Protein AF-0000000077157558 (afdb_homodimer)

Solvent-accessible surface area (backbone atoms only — not comparable to full-atom values): 18466 Å² total; per-residue (Å²): 107,69,64,56,50,45,63,63,44,42,62,59,47,48,52,51,9,48,57,53,37,70,74,69,56,53,34,66,54,34,42,49,50,16,43,53,34,21,47,50,15,10,50,37,26,30,65,52,46,90,63,16,46,40,55,17,17,50,32,39,50,50,17,53,49,25,53,52,39,19,54,30,23,18,61,73,70,64,64,68,46,67,53,56,53,50,51,51,55,52,47,50,53,52,31,52,51,41,34,51,49,8,35,42,65,31,60,52,37,60,62,71,52,47,45,46,23,55,51,35,44,50,45,36,54,34,53,47,29,47,28,43,46,73,73,37,84,52,85,87,60,54,88,43,53,70,68,54,42,52,47,40,41,24,55,38,18,41,74,67,40,36,42,61,22,40,52,50,32,33,53,40,20,48,52,20,34,52,47,46,52,51,54,44,56,70,61,53,82,123,110,71,64,56,49,45,62,64,44,42,61,58,47,48,52,52,9,48,57,54,38,70,72,68,57,51,35,66,52,34,42,50,52,18,43,52,35,20,46,50,15,10,50,36,27,30,65,53,46,90,63,16,46,40,53,18,18,51,31,40,52,51,16,53,50,25,52,52,39,19,55,30,22,16,60,73,70,64,64,71,44,67,54,56,52,51,51,50,56,52,47,52,53,52,31,51,51,40,34,50,50,9,35,45,65,32,60,54,38,59,59,69,52,48,45,46,23,54,50,35,43,49,45,36,53,35,53,45,28,48,28,44,45,72,74,37,84,52,83,87,62,54,88,43,53,71,68,55,44,51,46,39,42,23,54,38,18,41,76,67,40,37,42,59,21,40,51,50,34,31,52,41,21,48,54,19,32,53,47,46,52,51,54,44,56,70,61,53,82,122

Sequence (380 aa):
MLNNLRDSLKPTLEKIGKGFASTGLSPNFWTAVGLGVAFLSAIVYGLGIEFGLIIGGILLLVSGFFDMVDGQVARVTGKTSQKGSYLDSMFDKIAETAIFLGILVGGYAEPYLVLLAITLSLLVSYARAKSDAINVKLQGVGIGERAERLLVIAIIGIIGFMEIAVIIVVIIAAITLIQRMIVTAKNIKEMLNNLRDSLKPTLEKIGKGFASTGLSPNFWTAVGLGVAFLSAIVYGLGIEFGLIIGGILLLVSGFFDMVDGQVARVTGKTSQKGSYLDSMFDKIAETAIFLGILVGGYAEPYLVLLAITLSLLVSYARAKSDAINVKLQGVGIGERAERLLVIAIIGIIGFMEIAVIIVVIIAAITLIQRMIVTAKNIKE

pLDDT: mean 93.93, std 10.0, range [34.59, 98.94]

Nearest PDB structures (foldseek):
  4q7c-assembly1_B  TM=8.818E-01  e=3.367E-06  Archaeoglobus fulgidus DSM 4304
  4q7c-assembly1_A  TM=8.710E-01  e=4.456E-06  Archaeoglobus fulgidus DSM 4304
  4o6m-assembly1_A  TM=8.944E-01  e=1.726E-05  Archaeoglobus fulgidus DSM 4304
  4mnd-assembly1_A-2  TM=7.470E-01  e=2.081E-05  Archaeoglobus fulgidus
  7drk-assembly1_B  TM=6.515E-01  e=2.937E-03  Staphylococcus aureus subsp. aureus N315

Radius of gyration: 21.46 Å; Cα contacts (8 Å, |Δi|>4): 547; chains: 2; bounding box: 66×48×43 Å

InterPro domains:
  IPR000462 CDP-alcohol phosphatidyltransferase [PF01066] (27-176)
  IPR043130 CDP-alcohol phosphatidyltransferase, transmembrane domain [G3DSA:1.20.120.1760] (6-188)
  IPR044270 Archaetidylinositol phosphate synthase [MF_02242] (16-189)
  IPR048254 CDP-alcohol phosphatidyltransferase, conserved site [PS00379] (70-92)

Structure (mmCIF, N/CA/C/O backbone):
data_AF-0000000077157558-model_v1
#
loop_
_entity.id
_entity.type
_entity.pdbx_description
1 polymer 'Archaetidylinositol phosphate synthase'
#
loop_
_atom_site.group_PDB
_atom_site.id
_atom_site.type_symbol
_atom_site.label_atom_id
_atom_site.label_alt_id
_atom_site.label_comp_id
_atom_site.label_asym_id
_atom_site.label_entity_id
_atom_site.label_seq_id
_atom_site.pdbx_PDB_ins_code
_atom_site.Cartn_x
_atom_site.Cartn_y
_atom_site.Cartn_z
_atom_site.occupancy
_atom_site.B_iso_or_equiv
_atom_site.auth_seq_id
_atom_site.auth_comp_id
_atom_site.auth_asym_id
_atom_site.auth_atom_id
_atom_site.pdbx_PDB_model_num
ATOM 1 N N . MET A 1 1 ? 15.844 1.396 24.812 1 35.06 1 MET A N 1
ATOM 2 C CA . MET A 1 1 ? 17.016 0.651 24.359 1 35.06 1 MET A CA 1
ATOM 3 C C . MET A 1 1 ? 17.375 1.04 22.922 1 35.06 1 MET A C 1
ATOM 5 O O . MET A 1 1 ? 18.547 1.219 22.609 1 35.06 1 MET A O 1
ATOM 9 N N . LEU A 1 2 ? 16.219 1.211 22.078 1 43.56 2 LEU A N 1
ATOM 10 C CA . LEU A 1 2 ? 16.5 1.616 20.703 1 43.56 2 LEU A CA 1
ATOM 11 C C . LEU A 1 2 ? 16.984 3.061 20.656 1 43.56 2 LEU A C 1
ATOM 13 O O . LEU A 1 2 ? 17.703 3.445 19.734 1 43.56 2 LEU A O 1
ATOM 17 N N . ASN A 1 3 ? 16.562 3.768 21.625 1 47.09 3 ASN A N 1
ATOM 18 C CA . ASN A 1 3 ? 17 5.156 21.719 1 47.09 3 ASN A CA 1
ATOM 19 C C . ASN A 1 3 ? 18.5 5.254 22 1 47.09 3 ASN A C 1
ATOM 21 O O . ASN A 1 3 ? 19.188 6.117 21.453 1 47.09 3 ASN A O 1
ATOM 25 N N . ASN A 1 4 ? 18.922 4.375 22.906 1 48.91 4 ASN A N 1
ATOM 26 C CA . ASN A 1 4 ? 20.359 4.348 23.234 1 48.91 4 ASN A CA 1
ATOM 27 C C . ASN A 1 4 ? 21.188 3.896 22.031 1 48.91 4 ASN A C 1
ATOM 29 O O . ASN A 1 4 ? 22.266 4.434 21.781 1 48.91 4 ASN A O 1
ATOM 33 N N . LEU A 1 5 ? 20.703 2.934 21.344 1 53.81 5 LEU A N 1
ATOM 34 C CA . LEU A 1 5 ? 21.422 2.469 20.156 1 53.81 5 LEU A CA 1
ATOM 35 C C . LEU A 1 5 ? 21.453 3.553 19.094 1 53.81 5 LEU A C 1
ATOM 37 O O . LEU A 1 5 ? 22.469 3.729 18.406 1 53.81 5 LEU A O 1
ATOM 41 N N . ARG A 1 6 ? 20.438 4.246 19.203 1 56.97 6 ARG A N 1
ATOM 42 C CA . ARG A 1 6 ? 20.375 5.359 18.25 1 56.97 6 ARG A CA 1
ATOM 43 C C . ARG A 1 6 ? 21.438 6.41 18.594 1 56.97 6 ARG A C 1
ATOM 45 O O . ARG A 1 6 ? 22.109 6.926 17.688 1 56.97 6 ARG A O 1
ATOM 52 N N . ASP A 1 7 ? 21.531 6.656 19.812 1 64 7 ASP A N 1
ATOM 53 C CA . ASP A 1 7 ? 22.547 7.629 20.234 1 64 7 ASP A CA 1
ATOM 54 C C . ASP A 1 7 ? 23.953 7.117 19.953 1 64 7 ASP A C 1
ATOM 56 O O . ASP A 1 7 ? 24.844 7.895 19.594 1 64 7 ASP A O 1
ATOM 60 N N . SER A 1 8 ? 24.031 5.77 20.031 1 68.81 8 SER A N 1
ATOM 61 C CA . SER A 1 8 ? 25.344 5.188 19.797 1 68.81 8 SER A CA 1
ATOM 62 C C . SER A 1 8 ? 25.656 5.109 18.297 1 68.81 8 SER A C 1
ATOM 64 O O . SER A 1 8 ? 26.828 5.191 17.906 1 68.81 8 SER A O 1
ATOM 66 N N . LEU A 1 9 ? 24.719 4.969 17.516 1 77 9 LEU A N 1
ATOM 67 C CA . LEU A 1 9 ? 24.938 4.82 16.078 1 77 9 LEU A CA 1
ATOM 68 C C . LEU A 1 9 ? 25 6.184 15.391 1 77 9 LEU A C 1
ATOM 70 O O . LEU A 1 9 ? 25.5 6.293 14.266 1 77 9 LEU A O 1
ATOM 74 N N . LYS A 1 10 ? 24.719 7.195 16.172 1 80.81 10 LYS A N 1
ATOM 75 C CA . LYS A 1 10 ? 24.594 8.531 15.594 1 80.81 10 LYS A CA 1
ATOM 76 C C . LYS A 1 10 ? 25.938 9.031 15.062 1 80.81 10 LYS A C 1
ATOM 78 O O . LYS A 1 10 ? 26.031 9.492 13.93 1 80.81 10 LYS A O 1
ATOM 83 N N . PRO A 1 11 ? 26.953 8.828 15.891 1 83.75 11 PRO A N 1
ATOM 84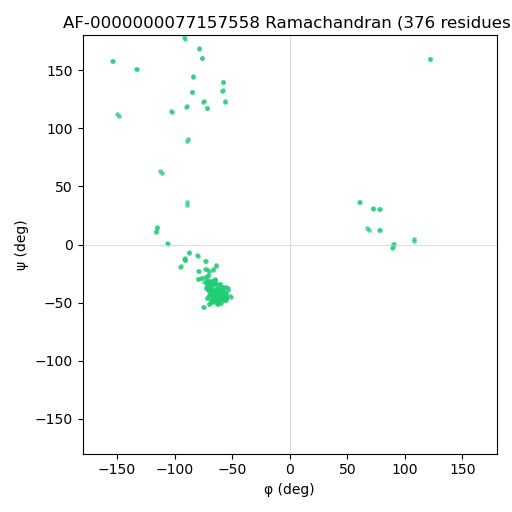 C CA . PRO A 1 11 ? 28.234 9.32 15.375 1 83.75 11 PRO A CA 1
ATOM 85 C C . PRO A 1 11 ? 28.703 8.578 14.125 1 83.75 11 PRO A C 1
ATOM 87 O O . PRO A 1 11 ? 29.25 9.18 13.211 1 83.75 11 PRO A O 1
ATOM 90 N N . THR A 1 12 ? 28.516 7.312 14.094 1 8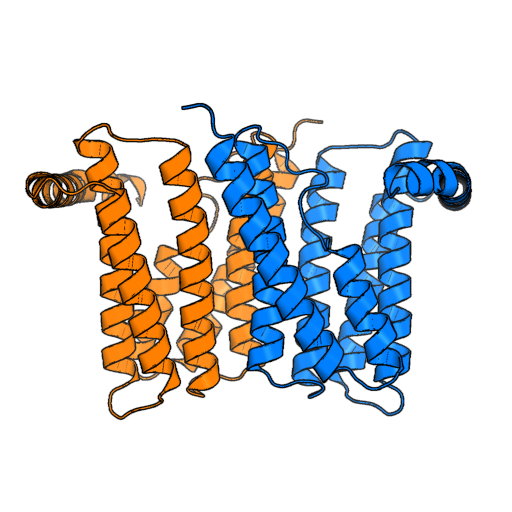7.81 12 THR A N 1
ATOM 91 C CA . THR A 1 12 ? 28.891 6.512 12.93 1 87.81 12 THR A CA 1
ATOM 92 C C . THR A 1 12 ? 28.078 6.91 11.711 1 87.81 12 THR A C 1
ATOM 94 O O . THR A 1 12 ? 28.609 7.031 10.609 1 87.81 12 THR A O 1
ATOM 97 N N . LEU A 1 13 ? 26.844 7.078 11.906 1 88.62 13 LEU A N 1
ATOM 98 C CA . LEU A 1 13 ? 25.953 7.477 10.812 1 88.62 13 LEU A CA 1
ATOM 99 C C . LEU A 1 13 ? 26.344 8.844 10.273 1 88.62 13 LEU A C 1
ATOM 101 O O . LEU A 1 13 ? 26.312 9.07 9.055 1 88.62 13 LEU A O 1
ATOM 105 N N . GLU A 1 14 ? 26.703 9.695 11.18 1 89.44 14 GLU A N 1
ATOM 106 C CA . GLU A 1 14 ? 27.125 11.023 10.773 1 89.44 14 GLU A CA 1
ATOM 107 C C . GLU A 1 14 ? 28.422 10.969 9.961 1 89.44 14 GLU A C 1
ATOM 109 O O . GLU A 1 14 ? 28.594 11.719 9 1 89.44 14 GLU A O 1
ATOM 114 N N . LYS A 1 15 ? 29.328 10.133 10.406 1 93.62 15 LYS A N 1
ATOM 115 C CA . LYS A 1 15 ? 30.578 9.969 9.672 1 93.62 15 LYS A CA 1
ATOM 116 C C . LYS A 1 15 ? 30.312 9.445 8.258 1 93.62 15 LYS A C 1
ATOM 118 O O . LYS A 1 15 ? 30.953 9.898 7.301 1 93.62 15 LYS A O 1
ATOM 123 N N . ILE A 1 16 ? 29.422 8.539 8.133 1 93.38 16 ILE A N 1
ATOM 124 C CA . ILE A 1 16 ? 29.047 8.008 6.828 1 93.38 16 ILE A CA 1
ATOM 125 C C . ILE A 1 16 ? 28.438 9.117 5.977 1 93.38 16 ILE A C 1
ATOM 127 O O . ILE A 1 16 ? 28.797 9.289 4.809 1 93.38 16 ILE A O 1
ATOM 131 N N . GLY A 1 17 ? 27.547 9.844 6.543 1 94.25 17 GLY A N 1
ATOM 132 C CA . GLY A 1 17 ? 26.922 10.961 5.852 1 94.25 17 GLY A CA 1
ATOM 133 C C . GLY A 1 17 ? 27.938 11.977 5.34 1 94.25 17 GLY A C 1
ATOM 134 O O . GLY A 1 17 ? 27.844 12.414 4.191 1 94.25 17 GLY A O 1
ATOM 135 N N . LYS A 1 18 ? 28.875 12.289 6.188 1 94.75 18 LYS A N 1
ATOM 136 C CA . LYS A 1 18 ? 29.906 13.25 5.812 1 94.75 18 LYS A CA 1
ATOM 137 C C . LYS A 1 18 ? 30.781 12.711 4.688 1 94.75 18 LYS A C 1
ATOM 139 O O . LYS A 1 18 ? 31.172 13.453 3.785 1 94.75 18 LYS A O 1
ATOM 144 N N . GLY A 1 19 ? 31.094 11.539 4.852 1 96.19 19 GLY A N 1
ATOM 145 C CA . GLY A 1 19 ? 31.891 10.914 3.812 1 96.19 19 GLY A CA 1
ATOM 146 C C . GLY A 1 19 ? 31.25 10.969 2.445 1 96.19 19 GLY A C 1
ATOM 147 O O . GLY A 1 19 ? 31.875 11.359 1.463 1 96.19 19 GLY A O 1
ATOM 148 N N . PHE A 1 20 ? 30.031 10.664 2.359 1 96.81 20 PHE A N 1
ATOM 149 C CA . PHE A 1 20 ? 29.312 10.656 1.083 1 96.81 20 PHE A CA 1
ATOM 150 C C . PHE A 1 20 ? 28.984 12.07 0.64 1 96.81 20 PHE A C 1
ATOM 152 O O . PHE A 1 20 ? 28.906 12.359 -0.558 1 96.81 20 PHE A O 1
ATOM 159 N N . ALA A 1 21 ? 28.828 12.906 1.559 1 95.88 21 ALA A N 1
ATOM 160 C CA . ALA A 1 21 ? 28.578 14.305 1.235 1 95.88 21 ALA A CA 1
ATOM 161 C C . ALA A 1 21 ? 29.812 14.945 0.588 1 95.88 21 ALA A C 1
ATOM 163 O O . ALA A 1 21 ? 29.688 15.852 -0.236 1 95.88 21 ALA A O 1
ATOM 164 N N . SER A 1 22 ? 30.922 14.469 1.029 1 96.44 22 SER A N 1
ATOM 165 C CA . SER A 1 22 ? 32.156 15.031 0.534 1 96.44 22 SER A CA 1
ATOM 166 C C . SER A 1 22 ? 32.344 14.789 -0.962 1 96.44 22 SER A C 1
ATOM 168 O O . SER A 1 22 ? 33.125 15.461 -1.623 1 96.44 22 SER A O 1
ATOM 170 N N . THR A 1 23 ? 31.609 13.844 -1.53 1 96.69 23 THR A N 1
ATOM 171 C CA . THR A 1 23 ? 31.656 13.57 -2.963 1 96.69 23 THR A CA 1
ATOM 172 C C . THR A 1 23 ? 31 14.703 -3.75 1 96.69 23 THR A C 1
ATOM 174 O O . THR A 1 23 ? 31.188 14.805 -4.965 1 96.69 23 THR A O 1
ATOM 177 N N . GLY A 1 24 ? 30.141 15.484 -3.129 1 95.94 24 GLY A N 1
ATOM 178 C CA . GLY A 1 24 ? 29.438 16.594 -3.768 1 95.94 24 GLY A CA 1
ATOM 179 C C . GLY A 1 24 ? 28.125 16.188 -4.395 1 95.94 24 GLY A C 1
ATOM 180 O O . GLY A 1 24 ? 27.406 17.031 -4.934 1 95.94 24 GLY A O 1
ATOM 181 N N . LEU A 1 25 ? 27.828 14.984 -4.266 1 96.38 25 LEU A N 1
ATOM 182 C CA . LEU A 1 25 ? 26.578 14.492 -4.852 1 96.38 25 LEU A CA 1
ATOM 183 C C . LEU A 1 25 ? 25.406 14.734 -3.918 1 96.38 25 LEU A C 1
ATOM 185 O O . LEU A 1 25 ? 25.547 14.68 -2.695 1 96.38 25 LEU A O 1
ATOM 189 N N . SER A 1 26 ? 24.297 15.023 -4.5 1 95.69 26 SER A N 1
ATOM 190 C CA . SER A 1 26 ? 23.109 15.406 -3.736 1 95.69 26 SER A CA 1
ATOM 191 C C . SER A 1 26 ? 22.453 14.188 -3.088 1 95.69 26 SER A C 1
ATOM 193 O O . SER A 1 26 ? 22.703 13.055 -3.506 1 95.69 26 SER A O 1
ATOM 195 N N . PRO A 1 27 ? 21.641 14.43 -2.082 1 96.38 27 PRO A N 1
ATOM 196 C CA . PRO A 1 27 ? 20.859 13.336 -1.492 1 96.38 27 PRO A CA 1
ATOM 197 C C . PRO A 1 27 ? 20 12.602 -2.521 1 96.38 27 PRO A C 1
ATOM 199 O O . PRO A 1 27 ? 19.922 11.367 -2.492 1 96.38 27 PRO A O 1
ATOM 202 N N . ASN A 1 28 ? 19.453 13.312 -3.471 1 96.06 28 ASN A N 1
ATOM 203 C CA . ASN A 1 28 ? 18.625 12.703 -4.504 1 96.06 28 ASN A CA 1
ATOM 204 C C . ASN A 1 28 ? 19.422 11.75 -5.383 1 96.06 28 ASN A C 1
ATOM 206 O O . ASN A 1 28 ? 18.891 10.75 -5.863 1 96.06 28 ASN A O 1
ATOM 210 N N . PHE A 1 29 ? 20.609 12.102 -5.559 1 96.62 29 PHE A N 1
ATOM 211 C CA . PHE A 1 29 ? 21.484 11.211 -6.309 1 96.62 29 PHE A CA 1
ATOM 212 C C . PHE A 1 29 ? 21.609 9.859 -5.609 1 96.62 29 PHE A C 1
ATOM 214 O O . PHE A 1 29 ? 21.469 8.812 -6.238 1 96.62 29 PHE A O 1
ATOM 221 N N . TRP A 1 30 ? 21.812 9.867 -4.375 1 97.12 30 TRP A N 1
ATOM 222 C CA . TRP A 1 30 ? 22.016 8.641 -3.611 1 97.12 30 TRP A CA 1
ATOM 223 C C . TRP A 1 30 ? 20.703 7.863 -3.484 1 97.12 30 TRP A C 1
ATOM 225 O O . TRP A 1 30 ? 20.719 6.633 -3.455 1 97.12 30 TRP A O 1
ATOM 235 N N . THR A 1 31 ? 19.594 8.562 -3.402 1 97.44 31 THR A N 1
ATOM 236 C CA . THR A 1 31 ? 18.281 7.918 -3.463 1 97.44 31 THR A CA 1
ATOM 237 C C . THR A 1 31 ? 18.125 7.148 -4.77 1 97.44 31 THR A C 1
ATOM 239 O O . THR A 1 31 ? 17.688 5.996 -4.77 1 97.44 31 THR A O 1
ATOM 242 N N . ALA A 1 32 ? 18.516 7.793 -5.859 1 97.75 32 ALA A N 1
ATOM 243 C CA . ALA A 1 32 ? 18.422 7.172 -7.176 1 97.75 32 ALA A CA 1
ATOM 244 C C . ALA A 1 32 ? 19.312 5.941 -7.273 1 97.75 32 ALA A C 1
ATOM 246 O O . ALA A 1 32 ? 18.938 4.93 -7.867 1 97.75 32 ALA A O 1
ATOM 247 N N . VAL A 1 33 ? 20.469 6.082 -6.758 1 98.06 33 VAL A N 1
ATOM 248 C CA . VAL A 1 33 ? 21.391 4.957 -6.746 1 98.06 33 VAL A CA 1
ATOM 249 C C . VAL A 1 33 ? 20.781 3.795 -5.961 1 98.06 33 VAL A C 1
ATOM 251 O O . VAL A 1 33 ? 20.797 2.652 -6.422 1 98.06 33 VAL A O 1
ATOM 254 N N . GLY A 1 34 ? 20.266 4.074 -4.781 1 98.12 34 GLY A N 1
ATOM 255 C CA . GLY A 1 34 ? 19.609 3.047 -3.979 1 98.12 34 GLY A CA 1
ATOM 256 C C . GLY A 1 34 ? 18.469 2.369 -4.695 1 98.12 34 GLY A C 1
ATOM 257 O O . GLY A 1 34 ? 18.328 1.145 -4.641 1 98.12 34 GLY A O 1
ATOM 258 N N . LEU A 1 35 ? 17.672 3.16 -5.359 1 98.38 35 LEU A N 1
ATOM 259 C CA . LEU A 1 35 ? 16.562 2.635 -6.129 1 98.38 35 LEU A CA 1
ATOM 260 C C . LEU A 1 35 ? 17.047 1.722 -7.25 1 98.38 35 LEU A C 1
ATOM 262 O O . LEU A 1 35 ? 16.484 0.648 -7.473 1 98.38 35 LEU A O 1
ATOM 266 N N . GLY A 1 36 ? 18.047 2.197 -7.965 1 98.75 36 GLY A N 1
ATOM 267 C CA . GLY A 1 36 ? 18.625 1.377 -9.016 1 98.75 36 GLY A CA 1
ATOM 268 C C . GLY A 1 36 ? 19.125 0.037 -8.508 1 98.75 36 GLY A C 1
ATOM 269 O O . GLY A 1 36 ? 18.891 -0.998 -9.133 1 98.75 36 GLY A O 1
ATOM 270 N N . VAL A 1 37 ? 19.812 0.061 -7.418 1 98.75 37 VAL A N 1
ATOM 271 C CA . VAL A 1 37 ? 20.344 -1.162 -6.828 1 98.75 37 VAL A CA 1
ATOM 272 C C . VAL A 1 37 ? 19.203 -2.072 -6.395 1 98.75 37 VAL A C 1
ATOM 274 O O . VAL A 1 37 ? 19.297 -3.295 -6.516 1 98.75 37 VAL A O 1
ATOM 277 N N . ALA A 1 38 ? 18.156 -1.538 -5.875 1 98.62 38 ALA A N 1
ATOM 278 C CA . ALA A 1 38 ? 16.984 -2.32 -5.496 1 98.62 38 ALA A CA 1
ATOM 279 C C . ALA A 1 38 ? 16.391 -3.033 -6.707 1 98.62 38 ALA A C 1
ATOM 281 O O . ALA A 1 38 ? 16.016 -4.203 -6.625 1 98.62 38 ALA A O 1
ATOM 282 N N . PHE A 1 39 ? 16.297 -2.314 -7.828 1 98.81 39 PHE A N 1
ATOM 283 C CA . PHE A 1 39 ? 15.781 -2.924 -9.047 1 98.81 39 PHE A CA 1
ATOM 284 C C . PHE A 1 39 ? 16.688 -4.055 -9.516 1 98.81 39 PHE A C 1
ATOM 286 O O . PHE A 1 39 ? 16.203 -5.09 -9.977 1 98.81 39 PHE A O 1
ATOM 293 N N . LEU A 1 40 ? 17.938 -3.809 -9.398 1 98.75 40 LEU A N 1
ATOM 294 C CA . LEU A 1 40 ? 18.891 -4.867 -9.742 1 98.75 40 LEU A CA 1
ATOM 295 C C . LEU A 1 40 ? 18.688 -6.086 -8.852 1 98.75 40 LEU A C 1
ATOM 297 O O . LEU A 1 40 ? 18.734 -7.223 -9.32 1 98.75 40 LEU A O 1
ATOM 301 N N . SER A 1 41 ? 18.531 -5.828 -7.594 1 98.75 41 SER A N 1
ATOM 302 C CA . SER A 1 41 ? 18.234 -6.906 -6.66 1 98.75 41 SER A CA 1
ATOM 303 C C . SER A 1 41 ? 16.984 -7.676 -7.086 1 98.75 41 SER A C 1
ATOM 305 O O . SER A 1 41 ? 17 -8.906 -7.121 1 98.75 41 SER A O 1
ATOM 307 N N . ALA A 1 42 ? 15.984 -6.988 -7.438 1 98.81 42 ALA A N 1
ATOM 308 C CA . ALA A 1 42 ? 14.727 -7.59 -7.871 1 98.81 42 ALA A CA 1
ATOM 309 C C . ALA A 1 42 ? 14.93 -8.453 -9.109 1 98.81 42 ALA A C 1
ATOM 311 O O . ALA A 1 42 ? 14.391 -9.562 -9.203 1 98.81 42 ALA A O 1
ATOM 312 N N . ILE A 1 43 ? 15.688 -7.977 -10.039 1 98.62 43 ILE A N 1
ATOM 313 C CA . ILE A 1 43 ? 15.953 -8.695 -11.281 1 98.62 43 ILE A CA 1
ATOM 314 C C . ILE A 1 43 ? 16.719 -9.984 -10.969 1 98.62 43 ILE A C 1
ATOM 316 O O . ILE A 1 43 ? 16.391 -11.047 -11.5 1 98.62 43 ILE A O 1
ATOM 320 N N . VAL A 1 44 ? 17.656 -9.898 -10.133 1 98.5 44 VAL A N 1
ATOM 321 C CA . VAL A 1 44 ? 18.438 -11.07 -9.758 1 98.5 44 VAL A CA 1
ATOM 322 C C . VAL A 1 44 ? 17.547 -12.102 -9.086 1 98.5 44 VAL A C 1
ATOM 324 O O . VAL A 1 44 ? 17.594 -13.289 -9.422 1 98.5 44 VAL A O 1
ATOM 327 N N . TYR A 1 45 ? 16.734 -11.711 -8.148 1 98.31 45 TYR A N 1
ATOM 328 C CA . TYR A 1 45 ? 15.781 -12.625 -7.531 1 98.31 45 TYR A CA 1
ATOM 329 C C . TYR A 1 45 ? 14.891 -13.273 -8.586 1 98.31 45 TYR A C 1
ATOM 331 O O . TYR A 1 45 ? 14.648 -14.484 -8.547 1 98.31 45 TYR A O 1
ATOM 339 N N . GLY A 1 46 ? 14.461 -12.508 -9.523 1 98.31 46 GLY A N 1
ATOM 340 C CA . GLY A 1 46 ? 13.508 -12.969 -10.516 1 98.31 46 GLY A CA 1
ATOM 341 C C . GLY A 1 46 ? 14.109 -13.945 -11.516 1 98.31 46 GLY A C 1
ATOM 342 O O . GLY A 1 46 ? 13.414 -14.828 -12.016 1 98.31 46 GLY A O 1
ATOM 343 N N . LEU A 1 47 ? 15.328 -13.805 -11.797 1 96.56 47 LEU A N 1
ATOM 344 C CA . LEU A 1 47 ? 15.984 -14.648 -12.789 1 96.56 47 LEU A CA 1
ATOM 345 C C . LEU A 1 47 ? 16.203 -16.047 -12.234 1 96.56 47 LEU A C 1
ATOM 347 O O . LEU A 1 47 ? 16.328 -17.016 -13 1 96.56 47 LEU A O 1
ATOM 351 N N . GLY A 1 48 ? 16.203 -16.172 -11 1 89.88 48 GLY A N 1
ATOM 352 C CA . GLY A 1 48 ? 16.359 -17.484 -10.391 1 89.88 48 GLY A CA 1
ATOM 353 C C . GLY A 1 48 ? 17.688 -18.141 -10.75 1 89.88 48 GLY A C 1
ATOM 354 O O . GLY A 1 48 ? 17.734 -19.344 -11 1 89.88 48 GLY A O 1
ATOM 355 N N . ILE A 1 49 ? 18.719 -17.359 -10.852 1 91.56 49 ILE A N 1
ATOM 356 C CA . ILE A 1 49 ? 20.031 -17.875 -11.242 1 91.56 49 ILE A CA 1
ATOM 357 C C . ILE A 1 49 ? 20.688 -18.547 -10.039 1 91.56 49 ILE A C 1
ATOM 359 O O . ILE A 1 49 ? 20.219 -18.438 -8.914 1 91.56 49 ILE A O 1
ATOM 363 N N . GLU A 1 50 ? 21.812 -19.25 -10.414 1 91.19 50 GLU A N 1
ATOM 364 C CA . GLU A 1 50 ? 22.641 -19.828 -9.344 1 91.19 50 GLU A CA 1
ATOM 365 C C . GLU A 1 50 ? 23.141 -18.75 -8.391 1 91.19 50 GLU A C 1
ATOM 367 O O . GLU A 1 50 ? 23.547 -17.672 -8.82 1 91.19 50 GLU A O 1
ATOM 372 N N . PHE A 1 51 ? 23.031 -18.906 -7.086 1 94.56 51 PHE A N 1
ATOM 373 C CA . PHE A 1 51 ? 23.453 -17.984 -6.031 1 94.56 51 PHE A CA 1
ATOM 374 C C . PHE A 1 51 ? 22.578 -16.734 -6.027 1 94.56 51 PHE A C 1
ATOM 376 O O . PHE A 1 51 ? 22.984 -15.688 -5.508 1 94.56 51 PHE A O 1
ATOM 383 N N . GLY A 1 52 ? 21.531 -16.828 -6.727 1 95.56 52 GLY A N 1
ATOM 384 C CA . GLY A 1 52 ? 20.625 -15.695 -6.828 1 95.56 52 GLY A CA 1
ATOM 385 C C . GLY A 1 52 ? 20.172 -15.164 -5.477 1 95.56 52 GLY A C 1
ATOM 386 O O . GLY A 1 52 ? 20.047 -13.945 -5.297 1 95.56 52 GLY A O 1
ATOM 387 N N . LEU A 1 53 ? 19.953 -16.047 -4.562 1 97.25 53 LEU A N 1
ATOM 388 C CA . LEU A 1 53 ? 19.547 -15.633 -3.225 1 97.25 53 LEU A CA 1
ATOM 389 C C . LEU A 1 53 ? 20.625 -14.805 -2.551 1 97.25 53 LEU A C 1
ATOM 391 O O . LEU A 1 53 ? 20.328 -13.789 -1.91 1 97.25 53 LEU A O 1
ATOM 395 N N . ILE A 1 54 ? 21.797 -15.219 -2.701 1 98.06 54 ILE A N 1
ATOM 396 C CA . ILE A 1 54 ? 22.922 -14.531 -2.074 1 98.06 54 ILE A CA 1
ATOM 397 C C . ILE A 1 54 ? 23.141 -13.18 -2.754 1 98.06 54 ILE A C 1
ATOM 399 O O . ILE A 1 54 ? 23.188 -12.141 -2.086 1 98.06 54 ILE A O 1
ATOM 403 N N . ILE A 1 55 ? 23.234 -13.219 -4.109 1 98.31 55 ILE A N 1
ATOM 404 C CA . ILE A 1 55 ? 23.5 -11.992 -4.863 1 98.31 55 ILE A CA 1
ATOM 405 C C . ILE A 1 55 ? 22.359 -11.008 -4.652 1 98.31 55 ILE A C 1
ATOM 407 O O . ILE A 1 55 ? 22.594 -9.82 -4.387 1 98.31 55 ILE A O 1
ATOM 411 N N . GLY A 1 56 ? 21.109 -11.492 -4.781 1 98.44 56 GLY A N 1
ATOM 412 C CA . GLY A 1 56 ? 19.953 -10.641 -4.543 1 98.44 56 GLY A CA 1
ATOM 413 C C . GLY A 1 56 ? 19.922 -10.055 -3.145 1 98.44 56 GLY A C 1
ATOM 414 O O . GLY A 1 56 ? 19.609 -8.875 -2.965 1 98.44 56 GLY A O 1
ATOM 415 N N . GLY A 1 57 ? 20.219 -10.867 -2.164 1 98.56 57 GLY A N 1
ATOM 416 C CA . GLY A 1 57 ? 20.25 -10.414 -0.784 1 98.56 57 GLY A CA 1
ATOM 417 C C . GLY A 1 57 ? 21.297 -9.359 -0.527 1 98.56 57 GLY A C 1
ATOM 418 O O . GLY A 1 57 ? 21.047 -8.375 0.169 1 98.56 57 GLY A O 1
ATOM 419 N N . ILE A 1 58 ? 22.469 -9.562 -1.051 1 98.62 58 ILE A N 1
ATOM 420 C CA . ILE A 1 58 ? 23.547 -8.594 -0.888 1 98.62 58 ILE A CA 1
ATOM 421 C C . ILE A 1 58 ? 23.156 -7.266 -1.535 1 98.62 58 ILE A C 1
ATOM 423 O O . ILE A 1 58 ? 23.344 -6.203 -0.94 1 98.62 58 ILE A O 1
ATOM 427 N N . LEU A 1 59 ? 22.641 -7.324 -2.736 1 98.75 59 LEU A N 1
ATOM 428 C CA . LEU A 1 59 ? 22.188 -6.117 -3.42 1 98.75 59 LEU A CA 1
ATOM 429 C C . LEU A 1 59 ? 21.109 -5.406 -2.615 1 98.75 59 LEU A C 1
ATOM 431 O O . LEU A 1 59 ? 21.078 -4.176 -2.555 1 98.75 59 LEU A O 1
ATOM 435 N N . LEU A 1 60 ? 20.219 -6.191 -2.039 1 98.69 60 LEU A N 1
ATOM 436 C CA . LEU A 1 60 ? 19.172 -5.613 -1.199 1 98.69 60 LEU A CA 1
ATOM 437 C C . LEU A 1 60 ? 19.781 -4.867 -0.014 1 98.69 60 LEU A C 1
ATOM 439 O O . LEU A 1 60 ? 19.344 -3.766 0.319 1 98.69 60 LEU A O 1
ATOM 443 N N . LEU A 1 61 ? 20.766 -5.426 0.618 1 98.38 61 LEU A N 1
ATOM 444 C CA . LEU A 1 61 ? 21.453 -4.781 1.732 1 98.38 61 LEU A CA 1
ATOM 445 C C . LEU A 1 61 ? 22.141 -3.5 1.278 1 98.38 61 LEU A C 1
ATOM 447 O O . LEU A 1 61 ? 22.109 -2.488 1.983 1 98.38 61 LEU A O 1
ATOM 451 N N . VAL A 1 62 ? 22.719 -3.572 0.16 1 98.38 62 VAL A N 1
ATOM 452 C CA . VAL A 1 62 ? 23.391 -2.404 -0.393 1 98.38 62 VAL A CA 1
ATOM 453 C C . VAL A 1 62 ? 22.375 -1.304 -0.678 1 98.38 62 VAL A C 1
ATOM 455 O O . VAL A 1 62 ? 22.625 -0.13 -0.395 1 98.38 62 VAL A O 1
ATOM 458 N N . SER A 1 63 ? 21.281 -1.661 -1.27 1 98.25 63 SER A N 1
ATOM 459 C CA . SER A 1 63 ? 20.219 -0.692 -1.518 1 98.25 63 SER A CA 1
ATOM 460 C C . SER A 1 63 ? 19.766 -0.022 -0.224 1 98.25 63 SER A C 1
ATOM 462 O O . SER A 1 63 ? 19.594 1.198 -0.178 1 98.25 63 SER A O 1
ATOM 464 N N . GLY A 1 64 ? 19.531 -0.878 0.8 1 96.56 64 GLY A N 1
ATOM 465 C CA . GLY A 1 64 ? 19.172 -0.337 2.102 1 96.56 64 GLY A CA 1
ATOM 466 C C . GLY A 1 64 ? 20.219 0.608 2.664 1 96.56 64 GLY A C 1
ATOM 467 O O . GLY A 1 64 ? 19.891 1.599 3.314 1 96.56 64 GLY A O 1
ATOM 468 N N . PHE A 1 65 ? 21.453 0.325 2.445 1 96.5 65 PHE A N 1
ATOM 469 C CA . PHE A 1 65 ? 22.547 1.178 2.867 1 96.5 65 PHE A CA 1
ATOM 470 C C . PHE A 1 65 ? 22.453 2.551 2.213 1 96.5 65 PHE A C 1
ATOM 472 O O . PHE A 1 65 ? 22.625 3.574 2.879 1 96.5 65 PHE A O 1
ATOM 479 N N . PHE A 1 66 ? 22.109 2.594 0.985 1 96.75 66 PHE A N 1
ATOM 480 C CA . PHE A 1 66 ? 22.031 3.867 0.28 1 96.75 66 PHE A CA 1
ATOM 481 C C . PHE A 1 66 ? 20.812 4.664 0.731 1 96.75 66 PHE A C 1
ATOM 483 O O . PHE A 1 66 ? 20.812 5.895 0.649 1 96.75 66 PHE A O 1
ATOM 490 N N . ASP A 1 67 ? 19.812 3.906 1.155 1 94.56 67 ASP A N 1
ATOM 491 C CA . ASP A 1 67 ? 18.672 4.586 1.754 1 94.56 67 ASP A CA 1
ATOM 492 C C . ASP A 1 67 ? 19.078 5.352 3.01 1 94.56 67 ASP A C 1
ATOM 494 O O . ASP A 1 67 ? 18.641 6.477 3.234 1 94.56 67 ASP A O 1
ATOM 498 N N . MET A 1 68 ? 19.922 4.773 3.783 1 93.31 68 MET A N 1
ATOM 499 C CA . MET A 1 68 ? 20.453 5.426 4.977 1 93.31 68 MET A CA 1
ATOM 500 C C . MET A 1 68 ? 21.391 6.566 4.598 1 93.31 68 MET A C 1
ATOM 502 O O . MET A 1 68 ? 21.375 7.625 5.234 1 93.31 68 MET A O 1
ATOM 506 N N . VAL A 1 69 ? 22.125 6.391 3.641 1 95.69 69 VAL A N 1
ATOM 507 C CA . VAL A 1 69 ? 23.109 7.359 3.188 1 95.69 69 VAL A CA 1
ATOM 508 C C . VAL A 1 69 ? 22.406 8.633 2.719 1 95.69 69 VAL A C 1
ATOM 510 O O . VAL A 1 69 ? 22.812 9.742 3.094 1 95.69 69 VAL A O 1
ATOM 513 N N . ASP A 1 70 ? 21.406 8.461 1.873 1 95.75 70 ASP A N 1
ATOM 514 C CA . ASP A 1 70 ? 20.766 9.648 1.329 1 95.75 70 ASP A CA 1
ATOM 515 C C . ASP A 1 70 ? 20.188 10.523 2.443 1 95.75 70 ASP A C 1
ATOM 517 O O . ASP A 1 70 ? 20.281 11.75 2.395 1 95.75 70 ASP A O 1
ATOM 521 N N . GLY A 1 71 ? 19.641 9.875 3.451 1 93.69 71 GLY A N 1
ATOM 522 C CA . GLY A 1 71 ? 19.141 10.625 4.598 1 93.69 71 GLY A CA 1
ATOM 523 C C . GLY A 1 71 ? 20.234 11.336 5.367 1 93.69 71 GLY A C 1
ATOM 524 O O . GLY A 1 71 ? 20.078 12.492 5.758 1 93.69 71 GLY A O 1
ATOM 525 N N . GLN A 1 72 ? 21.344 10.711 5.551 1 94.81 72 GLN A N 1
ATOM 526 C CA . GLN A 1 72 ? 22.453 11.289 6.309 1 94.81 72 GLN A CA 1
ATOM 527 C C . GLN A 1 72 ? 23.109 12.43 5.531 1 94.81 72 GLN A C 1
ATOM 529 O O . GLN A 1 72 ? 23.516 13.438 6.117 1 94.81 72 GLN A O 1
ATOM 534 N N . VAL A 1 73 ? 23.203 12.219 4.293 1 96.06 73 VAL A N 1
ATOM 535 C CA . VAL A 1 73 ? 23.781 13.273 3.463 1 96.06 73 VAL A CA 1
ATOM 536 C C . VAL A 1 73 ? 22.891 14.516 3.523 1 96.06 73 VAL A C 1
ATOM 538 O O . VAL A 1 73 ? 23.375 15.641 3.635 1 96.06 73 VAL A O 1
ATOM 541 N N . ALA A 1 74 ? 21.547 14.328 3.424 1 95.06 74 ALA A N 1
ATOM 542 C CA . ALA A 1 74 ? 20.609 15.445 3.516 1 95.06 74 ALA A CA 1
ATOM 543 C C . ALA A 1 74 ? 20.766 16.172 4.848 1 95.06 74 ALA A C 1
ATOM 545 O O . ALA A 1 74 ? 20.75 17.406 4.887 1 95.06 74 ALA A O 1
ATOM 546 N N . ARG A 1 75 ? 20.969 15.469 5.855 1 93.5 75 ARG A N 1
ATOM 547 C CA . ARG A 1 75 ? 21.078 16.031 7.199 1 93.5 75 ARG A CA 1
ATOM 548 C C . ARG A 1 75 ? 22.375 16.797 7.375 1 93.5 75 ARG A C 1
ATOM 550 O O . ARG A 1 75 ? 22.375 17.938 7.859 1 93.5 75 ARG A O 1
ATOM 557 N N . VAL A 1 76 ? 23.406 16.266 6.965 1 94.31 76 VAL A N 1
ATOM 558 C CA . VAL A 1 76 ? 24.719 16.844 7.211 1 94.31 76 VAL A CA 1
ATOM 559 C C . VAL A 1 76 ? 24.922 18.062 6.324 1 94.31 76 VAL A C 1
ATOM 561 O O . VAL A 1 76 ? 25.594 19.016 6.715 1 94.31 76 VAL A O 1
ATOM 564 N N . THR A 1 77 ? 24.359 18.047 5.184 1 95 77 THR A N 1
ATOM 565 C CA . THR A 1 77 ? 24.547 19.156 4.25 1 95 77 THR A CA 1
ATOM 566 C C . THR A 1 77 ? 23.453 20.203 4.43 1 95 77 THR A C 1
ATOM 568 O O . THR A 1 77 ? 23.484 21.25 3.791 1 95 77 THR A O 1
ATOM 571 N N . GLY A 1 78 ? 22.406 19.875 5.164 1 92.06 78 GLY A N 1
ATOM 572 C CA . GLY A 1 78 ? 21.297 20.797 5.367 1 92.06 78 GLY A CA 1
ATOM 573 C C . GLY A 1 78 ? 20.359 20.875 4.18 1 92.06 78 GLY A C 1
ATOM 574 O O . GLY A 1 78 ? 19.609 21.844 4.031 1 92.06 78 GLY A O 1
ATOM 575 N N . LYS A 1 79 ? 20.469 20.031 3.311 1 90.38 79 LYS A N 1
ATOM 576 C CA . LYS A 1 79 ? 19.641 20 2.105 1 90.38 79 LYS A CA 1
ATOM 577 C C . LYS A 1 79 ? 18.359 19.188 2.328 1 90.38 79 LYS A C 1
ATOM 579 O O . LYS A 1 79 ? 17.938 18.453 1.442 1 90.38 79 LYS A O 1
ATOM 584 N N . THR A 1 80 ? 17.844 19.234 3.471 1 90.75 80 THR A N 1
ATOM 585 C CA . THR A 1 80 ? 16.578 18.562 3.756 1 90.75 80 THR A CA 1
ATOM 586 C C . THR A 1 80 ? 15.422 19.344 3.127 1 90.75 80 THR A C 1
ATOM 588 O O . THR A 1 80 ? 15.391 20.578 3.172 1 90.75 80 THR A O 1
ATOM 591 N N . SER A 1 81 ? 14.641 18.672 2.291 1 92.69 81 SER A N 1
ATOM 592 C CA . SER A 1 81 ? 13.492 19.281 1.64 1 92.69 81 SER A CA 1
ATOM 593 C C . SER A 1 81 ? 12.266 18.375 1.721 1 92.69 81 SER A C 1
ATOM 595 O O . SER A 1 81 ? 12.398 17.156 1.861 1 92.69 81 SER A O 1
ATOM 597 N N . GLN A 1 82 ? 11.156 19.016 1.72 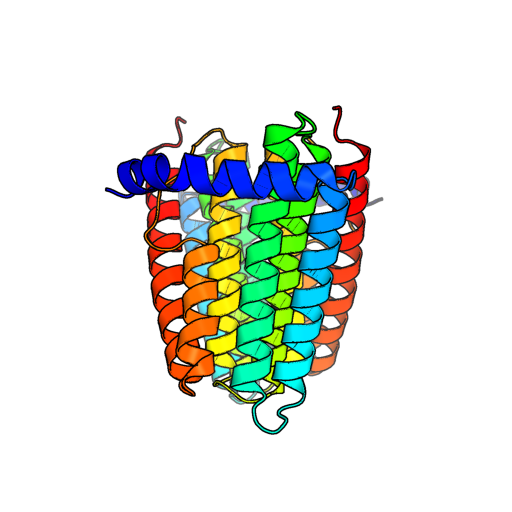1 94.06 82 GLN A N 1
ATOM 598 C CA . GLN A 1 82 ? 9.906 18.25 1.717 1 94.06 82 GLN A CA 1
ATOM 599 C C . GLN A 1 82 ? 9.766 17.438 0.437 1 94.06 82 GLN A C 1
ATOM 601 O O . GLN A 1 82 ? 9.289 16.297 0.469 1 94.06 82 GLN A O 1
ATOM 606 N N . LYS A 1 83 ? 10.203 18.047 -0.678 1 94.5 83 LYS A N 1
ATOM 607 C CA . LYS A 1 83 ? 10.141 17.344 -1.957 1 94.5 83 LYS A CA 1
ATOM 608 C C . LYS A 1 83 ? 11.016 16.094 -1.946 1 94.5 83 LYS A C 1
ATOM 610 O O . LYS A 1 83 ? 10.586 15.023 -2.379 1 94.5 83 LYS A O 1
ATOM 615 N N . GLY A 1 84 ? 12.164 16.25 -1.485 1 93.75 84 GLY A N 1
ATOM 616 C CA . GLY A 1 84 ? 13.07 15.109 -1.38 1 93.75 84 GLY A CA 1
ATOM 617 C C . GLY A 1 84 ? 12.547 14.008 -0.478 1 93.75 84 GLY A C 1
ATOM 618 O O . GLY A 1 84 ? 12.656 12.828 -0.806 1 93.75 84 GLY A O 1
ATOM 619 N N . SER A 1 85 ? 12.031 14.391 0.625 1 94.38 85 SER A N 1
ATOM 620 C CA . SER A 1 85 ? 11.484 13.43 1.571 1 94.38 85 SER A CA 1
ATOM 621 C C . SER A 1 85 ? 10.297 12.68 0.974 1 94.38 85 SER A C 1
ATOM 623 O O . SER A 1 85 ? 10.156 11.469 1.167 1 94.38 85 SER A O 1
ATOM 625 N N . TYR A 1 86 ? 9.484 13.406 0.272 1 96.38 86 TYR A N 1
ATOM 626 C CA . TYR A 1 86 ? 8.328 12.805 -0.387 1 96.38 86 TYR A CA 1
ATOM 627 C C . TYR A 1 86 ? 8.766 11.789 -1.437 1 96.38 86 TYR A C 1
ATOM 629 O O . TYR A 1 86 ? 8.297 10.648 -1.441 1 96.38 86 TYR A O 1
ATOM 637 N N . LEU A 1 87 ? 9.625 12.188 -2.271 1 95.94 87 LEU A N 1
ATOM 638 C CA . LEU A 1 87 ? 10.078 11.312 -3.346 1 95.94 87 LEU A CA 1
ATOM 639 C C . LEU A 1 87 ? 10.812 10.094 -2.785 1 95.94 87 LEU A C 1
ATOM 641 O O . LEU 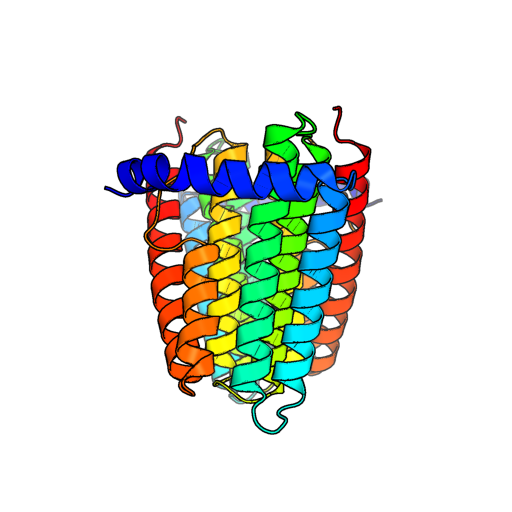A 1 87 ? 10.664 8.984 -3.291 1 95.94 87 LEU A O 1
ATOM 645 N N . ASP A 1 88 ? 11.617 10.391 -1.795 1 95.94 88 ASP A N 1
ATOM 646 C CA . ASP A 1 88 ? 12.312 9.297 -1.13 1 95.94 88 ASP A CA 1
ATOM 647 C C . ASP A 1 88 ? 11.328 8.25 -0.61 1 95.94 88 ASP A C 1
ATOM 649 O O . ASP A 1 88 ? 11.508 7.055 -0.832 1 95.94 88 ASP A O 1
ATOM 653 N N . SER A 1 89 ? 10.258 8.664 0.034 1 96.5 89 SER A N 1
ATOM 654 C CA . SER A 1 89 ? 9.25 7.766 0.585 1 96.5 89 SER A CA 1
ATOM 655 C C . SER A 1 89 ? 8.555 6.973 -0.516 1 96.5 89 SER A C 1
ATOM 657 O O . SER A 1 89 ? 8.305 5.773 -0.365 1 96.5 89 SER A O 1
ATOM 659 N N . MET A 1 90 ? 8.25 7.602 -1.605 1 97.75 90 MET A N 1
ATOM 660 C CA . MET A 1 90 ? 7.598 6.938 -2.732 1 97.75 90 MET A CA 1
ATOM 661 C C . MET A 1 90 ? 8.516 5.891 -3.352 1 97.75 90 MET A C 1
ATOM 663 O O . MET A 1 90 ? 8.094 4.766 -3.621 1 97.75 90 MET A O 1
ATOM 667 N N . PHE A 1 91 ? 9.727 6.266 -3.557 1 97.44 91 PHE A N 1
ATOM 668 C CA . PHE A 1 91 ? 10.688 5.375 -4.195 1 97.44 91 PHE A CA 1
ATOM 669 C C . PHE A 1 91 ? 10.969 4.168 -3.316 1 97.44 91 PHE A C 1
ATOM 671 O O . PHE A 1 91 ? 11.211 3.068 -3.82 1 97.44 91 PHE A O 1
ATOM 678 N N . ASP A 1 92 ? 10.922 4.414 -2.025 1 97.38 92 ASP A N 1
ATOM 679 C CA . ASP A 1 92 ? 11.078 3.303 -1.095 1 97.38 92 ASP A CA 1
ATOM 680 C C . ASP A 1 92 ? 10.008 2.238 -1.325 1 97.38 92 ASP A C 1
ATOM 682 O O . ASP A 1 92 ? 10.305 1.042 -1.326 1 97.38 92 ASP A O 1
ATOM 686 N N . LYS A 1 93 ? 8.789 2.688 -1.514 1 98.19 93 LYS A N 1
ATOM 687 C CA . LYS A 1 93 ? 7.688 1.744 -1.697 1 98.19 93 LYS A CA 1
ATOM 688 C C . LYS A 1 93 ? 7.766 1.065 -3.061 1 98.19 93 LYS A C 1
ATOM 690 O O . LYS A 1 93 ? 7.441 -0.117 -3.193 1 98.19 93 LYS A O 1
ATOM 695 N N . ILE A 1 94 ? 8.188 1.775 -4.027 1 98.38 94 ILE A N 1
ATOM 696 C CA . ILE A 1 94 ? 8.359 1.215 -5.359 1 98.38 94 ILE A CA 1
ATOM 697 C C . ILE A 1 94 ? 9.461 0.153 -5.336 1 98.38 94 ILE A C 1
ATOM 699 O O . ILE A 1 94 ? 9.297 -0.924 -5.914 1 98.38 94 ILE A O 1
ATOM 703 N N . ALA A 1 95 ? 10.516 0.46 -4.676 1 98.31 95 ALA A N 1
ATOM 704 C CA . ALA A 1 95 ? 11.602 -0.498 -4.523 1 98.31 95 ALA A CA 1
ATOM 705 C C . ALA A 1 95 ? 11.133 -1.764 -3.816 1 98.31 95 ALA A C 1
ATOM 707 O O . ALA A 1 95 ? 11.469 -2.877 -4.227 1 98.31 95 ALA A O 1
ATOM 708 N N . GLU A 1 96 ? 10.414 -1.585 -2.789 1 98.44 96 GLU A N 1
ATOM 709 C CA . GLU A 1 96 ? 9.891 -2.732 -2.049 1 98.44 96 GLU A CA 1
ATOM 710 C C . GLU A 1 96 ? 9.008 -3.604 -2.932 1 98.44 96 GLU A C 1
ATOM 712 O O . GLU A 1 96 ? 9.109 -4.832 -2.904 1 98.44 96 GLU A O 1
ATOM 717 N N . THR A 1 97 ? 8.156 -2.975 -3.658 1 98.75 97 THR A N 1
ATOM 718 C CA . THR A 1 97 ? 7.293 -3.691 -4.59 1 98.75 97 THR A CA 1
ATOM 719 C C . THR A 1 97 ? 8.125 -4.492 -5.586 1 98.75 97 THR A C 1
ATOM 721 O O . THR A 1 97 ? 7.84 -5.668 -5.836 1 98.75 97 THR A O 1
ATOM 724 N N . ALA A 1 98 ? 9.156 -3.889 -6.141 1 98.75 98 ALA A N 1
ATOM 725 C CA . ALA A 1 98 ? 10.031 -4.555 -7.105 1 98.75 98 ALA A CA 1
ATOM 726 C C . ALA A 1 98 ? 10.695 -5.781 -6.488 1 98.75 98 ALA A C 1
ATOM 728 O O . ALA A 1 98 ? 10.766 -6.844 -7.113 1 98.75 98 ALA A O 1
ATOM 729 N N . ILE A 1 99 ? 11.156 -5.605 -5.309 1 98.75 99 ILE A N 1
ATOM 730 C CA . ILE A 1 99 ? 11.867 -6.68 -4.625 1 98.75 99 ILE A CA 1
ATOM 731 C C . ILE A 1 99 ? 10.945 -7.879 -4.445 1 98.75 99 ILE A C 1
ATOM 733 O O . ILE A 1 99 ? 11.305 -9.008 -4.793 1 98.75 99 ILE A O 1
ATOM 737 N N . PHE A 1 100 ? 9.758 -7.688 -3.971 1 98.88 100 PHE A N 1
ATOM 738 C CA . PHE A 1 100 ? 8.836 -8.789 -3.725 1 98.88 100 PHE A CA 1
ATOM 739 C C . PHE A 1 100 ? 8.336 -9.383 -5.039 1 98.88 100 PHE A C 1
ATOM 741 O O . PHE A 1 100 ? 8.07 -10.586 -5.121 1 98.88 100 PHE A O 1
ATOM 748 N N . LEU A 1 101 ? 8.234 -8.523 -6.07 1 98.81 101 LEU A N 1
ATOM 749 C CA . LEU A 1 101 ? 7.926 -9.055 -7.391 1 98.81 101 LEU A CA 1
ATOM 750 C C . LEU A 1 101 ? 9.016 -10.008 -7.863 1 98.81 101 LEU A C 1
ATOM 752 O O . LEU A 1 101 ? 8.727 -11.062 -8.422 1 98.81 101 LEU A O 1
ATOM 756 N N . GLY A 1 102 ? 10.258 -9.609 -7.641 1 98.75 102 GLY A N 1
ATOM 757 C CA . GLY A 1 102 ? 11.367 -10.492 -7.98 1 98.75 102 GLY A CA 1
ATOM 758 C C . GLY A 1 102 ? 11.32 -11.812 -7.238 1 98.75 102 GLY A C 1
ATOM 759 O O . GLY A 1 102 ? 11.539 -12.875 -7.836 1 98.75 102 GLY A O 1
ATOM 760 N N . ILE A 1 103 ? 11.039 -11.766 -5.996 1 98.69 103 ILE A N 1
ATOM 761 C CA . ILE A 1 103 ? 10.945 -12.969 -5.172 1 98.69 103 ILE A CA 1
ATOM 762 C C . ILE A 1 103 ? 9.828 -13.867 -5.691 1 98.69 103 ILE A C 1
ATOM 764 O O . ILE A 1 103 ? 9.992 -15.086 -5.762 1 98.69 103 ILE A O 1
ATOM 768 N N . LEU A 1 104 ? 8.742 -13.273 -6.074 1 98.75 104 LEU A N 1
ATOM 769 C CA . LEU A 1 104 ? 7.602 -14 -6.617 1 98.75 104 LEU A CA 1
ATOM 770 C C . LEU A 1 104 ? 7.969 -14.688 -7.93 1 98.75 104 LEU A C 1
ATOM 772 O O . LEU A 1 104 ? 7.75 -15.891 -8.086 1 98.75 104 LEU A O 1
ATOM 776 N N . VAL A 1 105 ? 8.547 -13.977 -8.805 1 98.31 105 VAL A N 1
ATOM 777 C CA . VAL A 1 105 ? 8.875 -14.477 -10.141 1 98.31 105 VAL A CA 1
ATOM 778 C C . VAL A 1 105 ? 9.961 -15.547 -10.039 1 98.31 105 VAL A C 1
ATOM 780 O O . VAL A 1 105 ? 9.953 -16.516 -10.805 1 98.31 105 VAL A O 1
ATOM 783 N N . GLY A 1 106 ? 10.859 -15.383 -9.109 1 97.56 106 GLY A N 1
ATOM 784 C CA . GLY A 1 106 ? 11.93 -16.344 -8.906 1 97.56 106 GLY A CA 1
ATOM 785 C C . GLY A 1 106 ? 11.461 -17.641 -8.281 1 97.56 106 GLY A C 1
ATOM 786 O O . GLY A 1 106 ? 12.195 -18.641 -8.258 1 97.56 106 GLY A O 1
ATOM 787 N N . GLY A 1 107 ? 10.25 -17.609 -7.75 1 97.31 107 GLY A N 1
ATOM 788 C CA . GLY A 1 107 ? 9.68 -18.828 -7.176 1 97.31 107 GLY A CA 1
ATOM 789 C C . GLY A 1 107 ? 10.227 -19.141 -5.801 1 97.31 107 GLY A C 1
ATOM 790 O O . GLY A 1 107 ? 10.234 -20.312 -5.387 1 97.31 107 GLY A O 1
ATOM 791 N N . TYR A 1 108 ? 10.594 -18.172 -5.035 1 97.31 108 TYR A N 1
ATOM 792 C CA . TYR A 1 108 ? 11.305 -18.406 -3.785 1 97.31 108 TYR A CA 1
ATOM 793 C C . TYR A 1 108 ? 10.336 -18.547 -2.623 1 97.31 108 TYR A C 1
ATOM 795 O O . TYR A 1 108 ? 10.727 -18.953 -1.521 1 97.31 108 TYR A O 1
ATOM 803 N N . ALA A 1 109 ? 9.133 -18.219 -2.836 1 98 109 ALA A N 1
ATOM 804 C CA . ALA A 1 109 ? 8.078 -18.359 -1.834 1 98 109 ALA A CA 1
ATOM 805 C C . ALA A 1 109 ? 6.711 -18.5 -2.492 1 98 109 ALA A C 1
ATOM 807 O O . ALA A 1 109 ? 6.527 -18.125 -3.648 1 98 109 ALA A O 1
ATOM 808 N N . GLU A 1 110 ? 5.773 -19.078 -1.73 1 98.56 110 GLU A N 1
ATOM 809 C CA . GLU A 1 110 ? 4.418 -19.219 -2.256 1 98.56 110 GLU A CA 1
ATOM 810 C C . GLU A 1 110 ? 3.834 -17.859 -2.625 1 98.56 110 GLU A C 1
ATOM 812 O O . GLU A 1 110 ? 4.031 -16.875 -1.905 1 98.56 110 GLU A O 1
ATOM 817 N N . PRO A 1 111 ? 3.125 -17.781 -3.738 1 98.69 111 PRO A N 1
ATOM 818 C CA . PRO A 1 111 ? 2.613 -16.5 -4.23 1 98.69 111 PRO A CA 1
ATOM 819 C C . PRO A 1 111 ? 1.72 -15.797 -3.215 1 98.69 111 PRO A C 1
ATOM 821 O O . PRO A 1 111 ? 1.807 -14.578 -3.055 1 98.69 111 PRO A O 1
ATOM 824 N N . TYR A 1 112 ? 0.865 -16.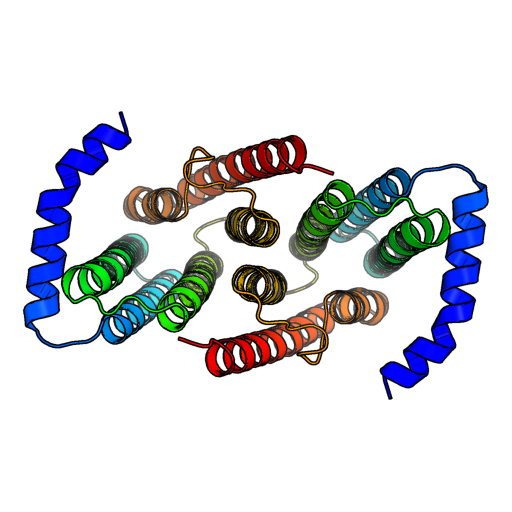562 -2.559 1 98.69 112 TYR A N 1
ATOM 825 C CA . TYR A 1 112 ? -0.049 -15.906 -1.628 1 98.69 112 TYR A CA 1
ATOM 826 C C . TYR A 1 112 ? 0.704 -15.336 -0.433 1 98.69 112 TYR A C 1
ATOM 828 O O . TYR A 1 112 ? 0.31 -14.305 0.124 1 98.69 112 TYR A O 1
ATOM 836 N N . LEU A 1 113 ? 1.795 -15.945 -0.013 1 98.81 113 LEU A N 1
ATOM 837 C CA . LEU A 1 113 ? 2.621 -15.422 1.068 1 98.81 113 LEU A CA 1
ATOM 838 C C . LEU A 1 113 ? 3.324 -14.133 0.638 1 98.81 113 LEU A C 1
ATOM 840 O O . LEU A 1 113 ? 3.398 -13.172 1.408 1 98.81 113 LEU A O 1
ATOM 844 N N . VAL A 1 114 ? 3.838 -14.141 -0.583 1 98.94 114 VAL A N 1
ATOM 845 C CA . VAL A 1 114 ? 4.527 -12.961 -1.105 1 98.94 114 VAL A CA 1
ATOM 846 C C . VAL A 1 114 ? 3.553 -11.797 -1.203 1 98.94 114 VAL A C 1
ATOM 848 O O . VAL A 1 114 ? 3.873 -10.672 -0.796 1 98.94 114 VAL A O 1
ATOM 851 N N . LEU A 1 115 ? 2.365 -12.062 -1.7 1 98.88 115 LEU A N 1
ATOM 852 C CA . LEU A 1 115 ? 1.35 -11.016 -1.814 1 98.88 115 LEU A CA 1
ATOM 853 C C . LEU A 1 115 ? 1.001 -10.445 -0.445 1 98.88 115 LEU A C 1
ATOM 855 O O . LEU A 1 115 ? 0.947 -9.227 -0.274 1 98.88 115 LEU A O 1
ATOM 859 N N . LEU A 1 116 ? 0.797 -11.289 0.51 1 98.88 116 LEU A N 1
ATOM 860 C CA . LEU A 1 116 ? 0.438 -10.836 1.85 1 98.88 116 LEU A CA 1
ATOM 861 C C . LEU A 1 116 ? 1.566 -10.016 2.469 1 98.88 116 LEU A C 1
ATOM 863 O O . LEU A 1 116 ? 1.318 -8.984 3.098 1 98.88 116 LEU A O 1
ATOM 867 N N . ALA A 1 117 ? 2.764 -10.469 2.293 1 98.88 117 ALA A N 1
ATOM 868 C CA . ALA A 1 117 ? 3.91 -9.781 2.879 1 98.88 117 ALA A CA 1
ATOM 869 C C . ALA A 1 117 ? 4.02 -8.352 2.354 1 98.88 117 ALA A C 1
ATOM 871 O O . ALA A 1 117 ? 4.109 -7.406 3.137 1 98.88 117 ALA A O 1
ATOM 872 N N . ILE A 1 118 ? 3.977 -8.195 1.064 1 98.88 118 ILE A N 1
ATOM 873 C CA . ILE A 1 118 ? 4.199 -6.875 0.482 1 98.88 118 ILE A CA 1
ATOM 874 C C . ILE A 1 118 ? 2.984 -5.984 0.743 1 98.88 118 ILE A C 1
ATOM 876 O O . ILE A 1 118 ? 3.129 -4.793 1.017 1 98.88 118 ILE A O 1
ATOM 880 N N . THR A 1 119 ? 1.761 -6.492 0.695 1 98.88 119 THR A N 1
ATOM 881 C CA . THR A 1 119 ? 0.577 -5.664 0.895 1 98.88 119 THR A CA 1
ATOM 882 C C . THR A 1 119 ? 0.474 -5.211 2.348 1 98.88 119 THR A C 1
ATOM 884 O O . THR A 1 119 ? 0.186 -4.043 2.617 1 98.88 119 THR A O 1
ATOM 887 N N . LEU A 1 120 ? 0.737 -6.156 3.262 1 98.75 120 LEU A N 1
ATOM 888 C CA . LEU A 1 120 ? 0.738 -5.762 4.668 1 98.75 120 LEU A CA 1
ATOM 889 C C . LEU A 1 120 ? 1.83 -4.734 4.941 1 98.75 120 LEU A C 1
ATOM 891 O O . LEU A 1 120 ? 1.628 -3.799 5.723 1 98.75 120 LEU A O 1
ATOM 895 N N . SER A 1 121 ? 2.957 -4.906 4.34 1 98.62 121 SER A N 1
ATOM 896 C CA . SER A 1 121 ? 4.047 -3.943 4.488 1 98.62 121 SER A CA 1
ATOM 897 C C . SER A 1 121 ? 3.629 -2.559 4.004 1 98.62 121 SER A C 1
ATOM 899 O O . SER A 1 121 ? 3.877 -1.558 4.68 1 98.62 121 SER A O 1
ATOM 901 N N . LEU A 1 122 ? 3.002 -2.533 2.883 1 98.69 122 LEU A N 1
ATOM 902 C CA . LEU A 1 122 ? 2.545 -1.261 2.334 1 98.69 122 LEU A CA 1
ATOM 903 C C . LEU A 1 122 ? 1.442 -0.659 3.199 1 98.69 122 LEU A C 1
ATOM 905 O O . LEU A 1 122 ? 1.359 0.562 3.346 1 98.69 122 LEU A O 1
ATOM 909 N N . LEU A 1 123 ? 0.636 -1.507 3.775 1 98.69 123 LEU A N 1
ATOM 910 C CA . LEU A 1 123 ? -0.443 -1.021 4.629 1 98.69 123 LEU A CA 1
ATOM 911 C C . LEU A 1 123 ? 0.11 -0.409 5.91 1 98.69 123 LEU A C 1
ATOM 913 O O . LEU A 1 123 ? -0.457 0.547 6.445 1 98.69 123 LEU A O 1
ATOM 917 N N . VAL A 1 124 ? 1.181 -0.96 6.418 1 98.25 124 VAL A N 1
ATOM 918 C CA . VAL A 1 124 ? 1.851 -0.364 7.566 1 98.25 124 VAL A CA 1
ATOM 919 C C . VAL A 1 124 ? 2.256 1.072 7.242 1 98.25 124 VAL A C 1
ATOM 921 O O . VAL A 1 124 ? 2.02 1.985 8.039 1 98.25 124 VAL A O 1
ATOM 924 N N . SER A 1 125 ? 2.812 1.271 6.102 1 97.56 125 SER A N 1
ATOM 925 C CA . SER A 1 125 ? 3.236 2.598 5.668 1 97.56 125 SER A CA 1
ATOM 926 C C . SER A 1 125 ? 2.035 3.5 5.398 1 97.56 125 SER A C 1
ATOM 928 O O . SER A 1 125 ? 2.072 4.695 5.691 1 97.56 125 SER A O 1
ATOM 930 N N . TYR A 1 126 ? 1.009 2.936 4.844 1 98.25 126 TYR A N 1
ATOM 931 C CA . TYR A 1 126 ? -0.215 3.688 4.594 1 98.25 126 TYR A CA 1
ATOM 932 C C . TYR A 1 126 ? -0.824 4.188 5.898 1 98.25 126 TYR A C 1
ATOM 934 O O . TYR A 1 126 ? -1.238 5.344 5.996 1 98.25 126 TYR A O 1
ATOM 942 N N . ALA A 1 127 ? -0.866 3.32 6.879 1 98.19 127 ALA A N 1
ATOM 943 C CA . ALA A 1 127 ? -1.387 3.688 8.195 1 98.19 127 ALA A CA 1
ATOM 944 C C . ALA A 1 127 ? -0.621 4.871 8.773 1 98.19 127 ALA A C 1
ATOM 946 O O . ALA A 1 127 ? -1.221 5.797 9.328 1 98.19 127 ALA A O 1
ATOM 947 N N . ARG A 1 128 ? 0.622 4.875 8.625 1 97.06 128 ARG A N 1
ATOM 948 C CA . ARG A 1 128 ? 1.444 5.969 9.125 1 97.06 128 ARG A CA 1
ATOM 949 C C . ARG A 1 128 ? 1.15 7.262 8.375 1 97.06 128 ARG A C 1
ATOM 951 O O . ARG A 1 128 ? 0.995 8.32 8.984 1 97.06 128 ARG A O 1
ATOM 958 N N . ALA A 1 129 ? 1.094 7.16 7.086 1 97.12 129 ALA A N 1
ATOM 959 C CA . ALA A 1 129 ? 0.834 8.344 6.277 1 97.12 129 ALA A CA 1
ATOM 960 C C . ALA A 1 129 ? -0.523 8.953 6.613 1 97.12 129 ALA A C 1
ATOM 962 O O . ALA A 1 129 ? -0.65 10.18 6.738 1 97.12 129 ALA A O 1
ATOM 963 N N . LYS A 1 130 ? -1.496 8.109 6.766 1 97.44 130 LYS A N 1
ATOM 964 C CA . LYS A 1 130 ? -2.834 8.586 7.105 1 97.44 130 LYS A CA 1
ATOM 965 C C . LYS A 1 130 ? -2.855 9.227 8.492 1 97.44 130 LYS A C 1
ATOM 967 O O . LYS A 1 130 ? -3.529 10.234 8.703 1 97.44 130 LYS A O 1
ATOM 972 N N . SER A 1 131 ? -2.174 8.617 9.391 1 97.19 131 SER A N 1
ATOM 973 C CA . SER A 1 131 ? -2.088 9.164 10.742 1 97.19 131 SER A CA 1
ATOM 974 C C . SER A 1 131 ? -1.4 10.523 10.742 1 97.19 131 SER A C 1
ATOM 976 O O . SER A 1 131 ? -1.842 11.445 11.43 1 97.19 131 SER A O 1
ATOM 978 N N . ASP A 1 132 ? -0.357 10.688 9.992 1 95.81 132 ASP A N 1
ATOM 979 C CA . ASP A 1 132 ? 0.349 11.961 9.875 1 95.81 132 ASP A CA 1
ATOM 980 C C . ASP A 1 132 ? -0.571 13.055 9.336 1 95.81 132 ASP A C 1
ATOM 982 O O . ASP A 1 132 ? -0.495 14.203 9.766 1 95.81 132 ASP A O 1
ATOM 986 N N . ALA A 1 133 ? -1.415 12.656 8.438 1 94.81 133 ALA A N 1
ATOM 987 C CA . ALA A 1 133 ? -2.309 13.617 7.789 1 94.81 133 ALA A CA 1
ATOM 988 C C . ALA A 1 133 ? -3.307 14.195 8.789 1 94.81 133 ALA A C 1
ATOM 990 O O . ALA A 1 133 ? -3.852 15.281 8.562 1 94.81 133 ALA A O 1
ATOM 991 N N . ILE A 1 134 ? -3.551 13.516 9.898 1 94.75 134 ILE A N 1
ATOM 992 C CA . ILE A 1 134 ? -4.496 14.008 10.891 1 94.75 134 ILE A CA 1
ATOM 993 C C . ILE A 1 134 ? -3.764 14.32 12.195 1 94.75 134 ILE A C 1
ATOM 995 O O . ILE A 1 134 ? -4.371 14.344 13.266 1 94.75 134 ILE A O 1
ATOM 999 N N . ASN A 1 135 ? -2.439 14.383 12.125 1 93.56 135 ASN A N 1
ATOM 1000 C CA . ASN A 1 135 ? -1.549 14.875 13.164 1 93.56 135 ASN A CA 1
ATOM 1001 C C . ASN A 1 135 ? -1.466 13.906 14.336 1 93.56 135 ASN A C 1
ATOM 1003 O O . ASN A 1 135 ? -1.421 14.32 15.5 1 93.56 135 ASN A O 1
ATOM 1007 N N . VAL A 1 136 ? -1.597 12.648 14.07 1 94.5 136 VAL A N 1
ATOM 1008 C CA . VAL A 1 136 ? -1.298 11.602 15.039 1 94.5 136 VAL A CA 1
ATOM 1009 C C . VAL A 1 136 ? 0.047 10.961 14.703 1 94.5 136 VAL A C 1
ATOM 1011 O O . VAL A 1 136 ? 0.186 10.297 13.672 1 94.5 136 VAL A O 1
ATOM 1014 N N . LYS A 1 137 ? 0.975 11.133 15.555 1 91.69 137 LYS A N 1
ATOM 1015 C CA . LYS A 1 137 ? 2.328 10.664 15.273 1 91.69 137 LYS A CA 1
ATOM 1016 C C . LYS A 1 137 ? 2.486 9.188 15.641 1 91.69 137 LYS A C 1
ATOM 1018 O O . LYS A 1 137 ? 2.115 8.781 16.734 1 91.69 137 LYS A O 1
ATOM 1023 N N . LEU A 1 138 ? 3.033 8.477 14.719 1 91.94 138 LEU A N 1
ATOM 1024 C CA . LEU A 1 138 ? 3.227 7.047 14.938 1 91.94 138 LEU A CA 1
ATOM 1025 C C . LEU A 1 138 ? 4.711 6.695 14.961 1 91.94 138 LEU A C 1
ATOM 1027 O O . LEU A 1 138 ? 5.078 5.52 14.883 1 91.94 138 LEU A O 1
ATOM 1031 N N . GLN A 1 139 ? 5.473 7.688 15.016 1 82.81 139 GLN A N 1
ATOM 1032 C CA . GLN A 1 139 ? 6.902 7.406 15.062 1 82.81 139 GLN A CA 1
ATOM 1033 C C . GLN A 1 139 ? 7.242 6.496 16.234 1 82.81 139 GLN A C 1
ATOM 1035 O O . GLN A 1 139 ? 6.828 6.754 17.375 1 82.81 139 GLN A O 1
ATOM 1040 N N . GLY A 1 140 ? 7.84 5.355 16 1 81.94 140 GLY A N 1
ATOM 1041 C CA . GLY A 1 140 ? 8.242 4.449 17.062 1 81.94 140 GLY A CA 1
ATOM 1042 C C . GLY A 1 140 ? 7.168 3.447 17.438 1 81.94 140 GLY A C 1
ATOM 1043 O O . GLY A 1 140 ? 7.375 2.596 18.297 1 81.94 140 GLY A O 1
ATOM 1044 N N . VAL A 1 141 ? 6.066 3.602 16.781 1 85.69 141 VAL A N 1
ATOM 1045 C CA . VAL A 1 141 ? 4.977 2.672 17.078 1 85.69 141 VAL A CA 1
ATOM 1046 C C . VAL A 1 141 ? 5.074 1.46 16.156 1 85.69 141 VAL A C 1
ATOM 1048 O O . VAL A 1 141 ? 5.066 1.603 14.93 1 85.69 141 VAL A O 1
ATOM 1051 N N . GLY A 1 142 ? 5.254 0.267 16.75 1 87 142 GLY A N 1
ATOM 1052 C CA . GLY A 1 142 ? 5.305 -0.971 15.992 1 87 142 GLY A CA 1
ATOM 1053 C C . GLY A 1 142 ? 6.598 -1.736 16.188 1 87 142 GLY A C 1
ATOM 1054 O O . GLY A 1 142 ? 7.629 -1.148 16.516 1 87 142 GLY A O 1
ATOM 1055 N N . ILE A 1 143 ? 6.641 -2.957 15.922 1 87.12 143 ILE A N 1
ATOM 1056 C CA . ILE A 1 143 ? 7.777 -3.82 16.219 1 87.12 143 ILE A CA 1
ATOM 1057 C C . ILE A 1 143 ? 8.68 -3.93 14.992 1 87.12 143 ILE A C 1
ATOM 1059 O O . ILE A 1 143 ? 9.836 -4.355 15.102 1 87.12 143 ILE A O 1
ATOM 1063 N N . GLY A 1 144 ? 8.156 -3.619 13.891 1 84.81 144 GLY A N 1
ATOM 1064 C CA . GLY A 1 144 ? 8.977 -3.797 12.703 1 84.81 144 GLY A CA 1
ATOM 1065 C C . GLY A 1 144 ? 8.68 -2.781 11.617 1 84.81 144 GLY A C 1
ATOM 1066 O O . GLY A 1 144 ? 7.637 -2.855 10.953 1 84.81 144 GLY A O 1
ATOM 1067 N N . GLU A 1 145 ? 9.672 -1.965 11.484 1 90.5 145 GLU A N 1
ATOM 1068 C CA . GLU A 1 145 ? 9.586 -0.992 10.398 1 90.5 145 GLU A CA 1
ATOM 1069 C C . GLU A 1 145 ? 10.219 -1.536 9.117 1 90.5 145 GLU A C 1
ATOM 1071 O O . GLU A 1 145 ? 10.539 -2.723 9.031 1 90.5 145 GLU A O 1
ATOM 1076 N N . ARG A 1 146 ? 10.133 -0.764 8.109 1 91.69 146 ARG A N 1
ATOM 1077 C CA . ARG A 1 146 ? 10.562 -1.194 6.781 1 91.69 146 ARG A CA 1
ATOM 1078 C C . ARG A 1 146 ? 11.969 -1.773 6.82 1 91.69 146 ARG A C 1
ATOM 1080 O O . ARG A 1 146 ? 12.227 -2.834 6.246 1 91.69 146 ARG A O 1
ATOM 1087 N N . ALA A 1 147 ? 12.867 -1.13 7.5 1 90.56 147 ALA A N 1
ATOM 1088 C CA . ALA A 1 147 ? 14.266 -1.549 7.551 1 90.56 147 ALA A CA 1
ATOM 1089 C C . ALA A 1 147 ? 14.391 -2.953 8.133 1 90.56 147 ALA A C 1
ATOM 1091 O O . ALA A 1 147 ? 15.117 -3.791 7.598 1 90.56 147 ALA A O 1
ATOM 1092 N N . GLU A 1 148 ? 13.703 -3.191 9.195 1 94.56 148 GLU A N 1
ATOM 1093 C CA . GLU A 1 148 ? 13.75 -4.492 9.852 1 94.56 148 GLU A CA 1
ATOM 1094 C C . GLU A 1 148 ? 13.195 -5.59 8.945 1 94.56 148 GLU A C 1
ATOM 1096 O O . GLU A 1 148 ? 13.766 -6.684 8.867 1 94.56 148 GLU A O 1
ATOM 1101 N N . ARG A 1 149 ? 12.125 -5.289 8.32 1 97.12 149 ARG A N 1
ATOM 1102 C CA . ARG A 1 149 ? 11.5 -6.285 7.449 1 97.12 149 ARG A CA 1
ATOM 1103 C C . ARG A 1 149 ? 12.398 -6.609 6.262 1 97.12 149 ARG A C 1
ATOM 1105 O O . ARG A 1 149 ? 12.531 -7.773 5.875 1 97.12 149 ARG A O 1
ATOM 1112 N N . LEU A 1 150 ? 13.023 -5.629 5.695 1 96.31 150 LEU A N 1
ATOM 1113 C CA . LEU A 1 150 ? 13.906 -5.859 4.559 1 96.31 150 LEU A CA 1
ATOM 1114 C C . LEU A 1 150 ? 15.164 -6.602 4.992 1 96.31 150 LEU A C 1
ATOM 1116 O O . LEU A 1 150 ? 15.711 -7.402 4.234 1 96.31 150 LEU A O 1
ATOM 1120 N N . LEU A 1 151 ? 15.602 -6.32 6.203 1 96.88 151 LEU A N 1
ATOM 1121 C CA . LEU A 1 151 ? 16.75 -7.055 6.734 1 96.88 151 LEU A CA 1
ATOM 1122 C C . LEU A 1 151 ? 16.422 -8.539 6.879 1 96.88 151 LEU A C 1
ATOM 1124 O O . LEU A 1 151 ? 17.266 -9.391 6.602 1 96.88 151 LEU A O 1
ATOM 1128 N N . VAL A 1 152 ? 15.234 -8.781 7.344 1 98.19 152 VAL A N 1
ATOM 1129 C CA . VAL A 1 152 ? 14.789 -10.164 7.477 1 98.19 152 VAL A CA 1
ATOM 1130 C C . VAL A 1 152 ? 14.852 -10.852 6.117 1 98.19 152 VAL A C 1
ATOM 1132 O O . VAL A 1 152 ? 15.391 -11.961 5.996 1 98.19 152 VAL A O 1
ATOM 1135 N N . ILE A 1 153 ? 14.328 -10.211 5.086 1 98.62 153 ILE A N 1
ATOM 1136 C CA . ILE A 1 153 ? 14.32 -10.758 3.734 1 98.62 153 ILE A CA 1
ATOM 1137 C C . ILE A 1 153 ? 15.75 -11.008 3.27 1 98.62 153 ILE A C 1
ATOM 1139 O O . ILE A 1 153 ? 16.062 -12.086 2.75 1 98.62 153 ILE A O 1
ATOM 1143 N N . ALA A 1 154 ? 16.609 -10.016 3.486 1 98.25 154 ALA A N 1
ATOM 1144 C CA . ALA A 1 154 ? 17.969 -10.102 2.986 1 98.25 154 ALA A CA 1
ATOM 1145 C C . ALA A 1 154 ? 18.75 -11.195 3.705 1 98.25 154 ALA A C 1
ATOM 1147 O O . ALA A 1 154 ? 19.344 -12.07 3.062 1 98.25 154 ALA A O 1
ATOM 1148 N N . ILE A 1 155 ? 18.734 -11.227 4.961 1 98.12 155 ILE A N 1
ATOM 1149 C CA . ILE A 1 155 ? 19.609 -12.094 5.754 1 98.12 155 ILE A CA 1
ATOM 1150 C C . ILE A 1 155 ? 19.094 -13.531 5.68 1 98.12 155 ILE A C 1
ATOM 1152 O O . ILE A 1 155 ? 19.844 -14.445 5.324 1 98.12 155 ILE A O 1
ATOM 1156 N N . ILE A 1 156 ? 17.875 -13.742 5.992 1 98.19 156 ILE A N 1
ATOM 1157 C CA . ILE A 1 156 ? 17.312 -15.086 5.973 1 98.19 156 ILE A CA 1
ATOM 1158 C C . ILE A 1 156 ? 17.25 -15.602 4.535 1 98.19 156 ILE A C 1
ATOM 1160 O O . ILE A 1 156 ? 17.453 -16.797 4.289 1 98.19 156 ILE A O 1
ATOM 1164 N N . GLY A 1 157 ? 17.031 -14.672 3.582 1 97.06 157 GLY A N 1
ATOM 1165 C CA . GLY A 1 157 ? 17.078 -15.047 2.176 1 97.06 157 GLY A CA 1
ATOM 1166 C C . GLY A 1 157 ? 18.453 -15.523 1.733 1 97.06 157 GLY A C 1
ATOM 1167 O O . GLY A 1 157 ? 18.562 -16.531 1.027 1 97.06 157 GLY A O 1
ATOM 1168 N N . ILE A 1 158 ? 19.469 -14.867 2.188 1 97.31 158 ILE A N 1
ATOM 1169 C CA . ILE A 1 158 ? 20.844 -15.203 1.831 1 97.31 158 ILE A CA 1
ATOM 1170 C C . ILE A 1 158 ? 21.172 -16.609 2.33 1 97.31 158 ILE A C 1
ATOM 1172 O O . ILE A 1 158 ? 21.859 -17.375 1.642 1 97.31 158 ILE A O 1
ATOM 1176 N N . ILE A 1 159 ? 20.625 -16.953 3.457 1 96.94 159 ILE A N 1
ATOM 1177 C CA . ILE A 1 159 ? 20.938 -18.234 4.059 1 96.94 159 ILE A CA 1
ATOM 1178 C C . ILE A 1 159 ? 20.125 -19.344 3.381 1 96.94 159 ILE A C 1
ATOM 1180 O O . ILE A 1 159 ? 20.328 -20.531 3.639 1 96.94 159 ILE A O 1
ATOM 1184 N N . GLY A 1 160 ? 19.203 -19 2.578 1 96.12 160 GLY A N 1
ATOM 1185 C CA . GLY A 1 160 ? 18.531 -19.984 1.745 1 96.12 160 GLY A CA 1
ATOM 1186 C C . GLY A 1 160 ? 17.109 -20.266 2.188 1 96.12 160 GLY A C 1
ATOM 1187 O O . GLY A 1 160 ? 16.438 -21.156 1.65 1 96.12 160 GLY A O 1
ATOM 1188 N N . PHE A 1 161 ? 16.625 -19.5 3.211 1 97.62 161 PHE A N 1
ATOM 1189 C CA . PHE A 1 161 ? 15.281 -19.75 3.738 1 97.62 161 PHE A CA 1
ATOM 1190 C C . PHE A 1 161 ? 14.359 -18.578 3.42 1 97.62 161 PHE A C 1
ATOM 1192 O O . PHE A 1 161 ? 13.734 -18 4.32 1 97.62 161 PHE A O 1
ATOM 1199 N N . MET A 1 162 ? 14.164 -18.375 2.141 1 98.19 162 MET A N 1
ATOM 1200 C CA . MET A 1 162 ? 13.398 -17.203 1.704 1 98.19 162 MET A CA 1
ATOM 1201 C C . MET A 1 162 ? 11.93 -17.344 2.094 1 98.19 162 MET A C 1
ATOM 1203 O O . MET A 1 162 ? 11.297 -16.359 2.502 1 98.19 162 MET A O 1
ATOM 1207 N N . GLU A 1 163 ? 11.398 -18.5 1.975 1 98.38 163 GLU A N 1
ATOM 1208 C CA . GLU A 1 163 ? 9.992 -18.672 2.334 1 98.38 163 GLU A CA 1
ATOM 1209 C C . GLU A 1 163 ? 9.758 -18.328 3.805 1 98.38 163 GLU A C 1
ATOM 1211 O O . GLU A 1 163 ? 8.766 -17.688 4.148 1 98.38 163 GLU A O 1
ATOM 1216 N N . ILE A 1 164 ? 10.617 -18.781 4.648 1 98.69 164 ILE A N 1
ATOM 1217 C CA . ILE A 1 164 ? 10.531 -18.469 6.07 1 98.69 164 ILE A CA 1
ATOM 1218 C C . ILE A 1 164 ? 10.656 -16.953 6.277 1 98.69 164 ILE A C 1
ATOM 1220 O O . ILE A 1 164 ? 9.93 -16.375 7.09 1 98.69 164 ILE A O 1
ATOM 1224 N N . ALA A 1 165 ? 11.586 -16.328 5.551 1 98.75 165 ALA A N 1
ATOM 1225 C CA . ALA A 1 165 ? 11.75 -14.875 5.621 1 98.75 165 ALA A CA 1
ATOM 1226 C C . ALA A 1 165 ? 10.438 -14.164 5.305 1 98.75 165 ALA A C 1
ATOM 1228 O O . ALA A 1 165 ? 10.031 -13.25 6.027 1 98.75 165 ALA A O 1
ATOM 1229 N N . VAL A 1 166 ? 9.805 -14.602 4.266 1 98.81 166 VAL A N 1
ATOM 1230 C CA . VAL A 1 166 ? 8.562 -13.992 3.818 1 98.81 166 VAL A CA 1
ATOM 1231 C C . VAL A 1 166 ? 7.477 -14.18 4.879 1 98.81 166 VAL A C 1
ATOM 1233 O O . VAL A 1 166 ? 6.723 -13.258 5.18 1 98.81 166 VAL A O 1
ATOM 1236 N N . ILE A 1 167 ? 7.395 -15.32 5.5 1 98.88 167 ILE A N 1
ATOM 1237 C CA . ILE A 1 167 ? 6.422 -15.602 6.551 1 98.88 167 ILE A CA 1
ATOM 1238 C C . ILE A 1 167 ? 6.668 -14.68 7.742 1 98.88 167 ILE A C 1
ATOM 1240 O O . ILE A 1 167 ? 5.727 -14.117 8.305 1 98.88 167 ILE A O 1
ATOM 1244 N N . ILE A 1 168 ? 7.91 -14.539 8.094 1 98.75 168 ILE A N 1
ATOM 1245 C CA . ILE A 1 168 ? 8.273 -13.664 9.211 1 98.75 168 ILE A CA 1
ATOM 1246 C C . ILE A 1 168 ? 7.824 -12.242 8.906 1 98.75 168 ILE A C 1
ATOM 1248 O O . ILE A 1 168 ? 7.27 -11.555 9.773 1 98.75 168 ILE A O 1
ATOM 1252 N N . VAL A 1 169 ? 8.055 -11.773 7.711 1 98.69 169 VAL A N 1
ATOM 1253 C CA . VAL A 1 169 ? 7.652 -10.43 7.309 1 98.69 169 VAL A CA 1
ATOM 1254 C C . VAL A 1 169 ? 6.133 -10.297 7.391 1 98.69 169 VAL A C 1
ATOM 1256 O O . VAL A 1 169 ? 5.613 -9.273 7.84 1 98.69 169 VAL A O 1
ATOM 1259 N N . VAL A 1 170 ? 5.371 -11.32 6.973 1 98.75 170 VAL A N 1
ATOM 1260 C CA . VAL A 1 170 ? 3.916 -11.312 7.066 1 98.75 170 VAL A CA 1
ATOM 1261 C C . VAL A 1 170 ? 3.492 -11.086 8.516 1 98.75 170 VAL A C 1
ATOM 1263 O O . VAL A 1 170 ? 2.656 -10.227 8.797 1 98.75 170 VAL A O 1
ATOM 1266 N N . ILE A 1 171 ? 4.109 -11.789 9.391 1 98.62 171 ILE A N 1
ATOM 1267 C CA . ILE A 1 171 ? 3.744 -11.758 10.805 1 98.62 171 ILE A CA 1
ATOM 1268 C C . ILE A 1 171 ? 4.098 -10.391 11.391 1 98.62 171 ILE A C 1
ATOM 1270 O O . ILE A 1 171 ? 3.256 -9.742 12.023 1 98.62 171 ILE A O 1
ATOM 1274 N N . ILE A 1 172 ? 5.293 -9.93 11.156 1 97.94 172 ILE A N 1
ATOM 1275 C CA . ILE A 1 172 ? 5.773 -8.664 11.703 1 97.94 172 ILE A CA 1
ATOM 1276 C C . ILE A 1 172 ? 4.922 -7.52 11.164 1 97.94 172 ILE A C 1
ATOM 1278 O O . ILE A 1 172 ? 4.52 -6.629 11.914 1 97.94 172 ILE A O 1
ATOM 1282 N N . ALA A 1 173 ? 4.68 -7.551 9.883 1 98.38 173 ALA A N 1
ATOM 1283 C CA . ALA A 1 173 ? 3.906 -6.48 9.25 1 98.38 173 ALA A CA 1
ATOM 1284 C C . ALA A 1 173 ? 2.465 -6.48 9.75 1 98.38 173 ALA A C 1
ATOM 1286 O O . ALA A 1 173 ? 1.877 -5.422 9.969 1 98.38 173 ALA A O 1
ATOM 1287 N N . ALA A 1 174 ? 1.866 -7.664 9.945 1 98.44 174 ALA A N 1
ATOM 1288 C CA . ALA A 1 174 ? 0.499 -7.766 10.445 1 98.44 174 ALA A CA 1
ATOM 1289 C C . ALA A 1 174 ? 0.388 -7.195 11.859 1 98.44 174 ALA A C 1
ATOM 1291 O O . ALA A 1 174 ? -0.519 -6.41 12.148 1 98.44 174 ALA A O 1
ATOM 1292 N N . ILE A 1 175 ? 1.279 -7.555 12.664 1 98.19 175 ILE A N 1
ATOM 1293 C CA . ILE A 1 175 ? 1.279 -7.082 14.047 1 98.19 175 ILE A CA 1
ATOM 1294 C C . ILE A 1 175 ? 1.462 -5.566 14.07 1 98.19 175 ILE A C 1
ATOM 1296 O O . ILE A 1 175 ? 0.73 -4.855 14.766 1 98.19 175 ILE A O 1
ATOM 1300 N N . THR A 1 176 ? 2.414 -5.082 13.32 1 98 176 THR A N 1
ATOM 1301 C CA . THR A 1 176 ? 2.691 -3.652 13.266 1 98 176 THR A CA 1
ATOM 1302 C C . THR A 1 176 ? 1.473 -2.885 12.758 1 98 176 THR A C 1
ATOM 1304 O O . THR A 1 176 ? 1.149 -1.813 13.273 1 98 176 THR A O 1
ATOM 1307 N N . LEU A 1 177 ? 0.836 -3.4 11.734 1 98.19 177 LEU A N 1
ATOM 1308 C CA . LEU A 1 177 ? -0.347 -2.754 11.18 1 98.19 177 LEU A CA 1
ATOM 1309 C C . LEU A 1 177 ? -1.446 -2.635 12.234 1 98.19 177 LEU A C 1
ATOM 1311 O O . LEU A 1 177 ? -2.039 -1.565 12.398 1 98.19 177 LEU A O 1
ATOM 1315 N N . ILE A 1 178 ? -1.717 -3.684 12.953 1 97.88 178 ILE A N 1
ATOM 1316 C CA . ILE A 1 178 ? -2.75 -3.697 13.977 1 97.88 178 ILE A CA 1
ATOM 1317 C C . ILE A 1 178 ? -2.395 -2.699 15.078 1 97.88 178 ILE A C 1
ATOM 1319 O O . ILE A 1 178 ? -3.244 -1.923 15.523 1 97.88 178 ILE A O 1
ATOM 1323 N N . GLN A 1 179 ? -1.185 -2.684 15.477 1 97.88 179 GLN A N 1
ATOM 1324 C CA . GLN A 1 179 ? -0.72 -1.746 16.5 1 97.88 179 GLN A CA 1
ATOM 1325 C C . GLN A 1 179 ? -0.959 -0.302 16.062 1 97.88 179 GLN A C 1
ATOM 1327 O O . GLN A 1 179 ? -1.487 0.503 16.828 1 97.88 179 GLN A O 1
ATOM 1332 N N . ARG A 1 180 ? -0.606 -0.01 14.875 1 97.69 180 ARG A N 1
ATOM 1333 C CA . ARG A 1 180 ? -0.721 1.36 14.383 1 97.69 180 ARG A CA 1
ATOM 1334 C C . ARG A 1 180 ? -2.184 1.768 14.234 1 97.69 180 ARG A C 1
ATOM 1336 O O . ARG A 1 180 ? -2.547 2.912 14.516 1 97.69 180 ARG A O 1
ATOM 1343 N N . MET A 1 181 ? -2.984 0.861 13.789 1 97.62 181 MET A N 1
ATOM 1344 C CA . MET A 1 181 ? -4.406 1.169 13.656 1 97.62 181 MET A CA 1
ATOM 1345 C C . MET A 1 181 ? -5.031 1.464 15.008 1 97.62 181 MET A C 1
ATOM 1347 O O . MET A 1 181 ? -5.801 2.416 15.148 1 97.62 181 MET A O 1
ATOM 1351 N N . ILE A 1 182 ? -4.672 0.693 16.016 1 96.88 182 ILE A N 1
ATOM 1352 C CA . ILE A 1 182 ? -5.23 0.856 17.359 1 96.88 182 ILE A CA 1
ATOM 1353 C C . ILE A 1 182 ? -4.738 2.168 17.969 1 96.88 182 ILE A C 1
ATOM 1355 O O . ILE A 1 182 ? -5.535 2.953 18.484 1 96.88 182 ILE A O 1
ATOM 1359 N N . VAL A 1 183 ? -3.465 2.396 17.859 1 96.75 183 VAL A N 1
ATOM 1360 C CA . VAL A 1 183 ? -2.883 3.598 18.453 1 96.75 183 VAL A CA 1
ATOM 1361 C C . VAL A 1 183 ? -3.469 4.84 17.781 1 96.75 183 VAL A C 1
ATOM 1363 O O . VAL A 1 183 ? -3.828 5.805 18.469 1 96.75 183 VAL A O 1
ATOM 1366 N N . THR A 1 184 ? -3.57 4.816 16.453 1 97 184 THR A N 1
ATOM 1367 C CA . THR A 1 184 ? -4.133 5.965 15.75 1 97 184 THR A CA 1
ATOM 1368 C C . THR A 1 184 ? -5.59 6.18 16.141 1 97 184 THR A C 1
ATOM 1370 O O . THR A 1 184 ? -5.984 7.297 16.484 1 97 184 THR A O 1
ATOM 1373 N N . ALA A 1 185 ? -6.426 5.164 16.156 1 95.38 185 ALA A N 1
ATOM 1374 C CA . ALA A 1 185 ? -7.848 5.262 16.484 1 95.38 185 ALA A CA 1
ATOM 1375 C C . ALA A 1 185 ? -8.055 5.801 17.906 1 95.38 185 ALA A C 1
ATOM 1377 O O . ALA A 1 185 ? -8.984 6.574 18.141 1 95.38 185 ALA A O 1
ATOM 1378 N N . LYS A 1 186 ? -7.164 5.461 18.781 1 95.31 186 LYS A N 1
ATOM 1379 C CA . LYS A 1 186 ? -7.281 5.863 20.172 1 95.31 186 LYS A CA 1
ATOM 1380 C C . LYS A 1 186 ? -6.836 7.309 20.359 1 95.31 186 LYS A C 1
ATOM 1382 O O . LYS A 1 186 ? -7.262 7.977 21.312 1 95.31 186 LYS A O 1
ATOM 1387 N N . ASN A 1 187 ? -6.027 7.82 19.469 1 95.12 187 ASN A N 1
ATOM 1388 C CA . ASN A 1 187 ? -5.434 9.133 19.688 1 95.12 187 ASN A CA 1
ATOM 1389 C C . ASN A 1 187 ? -6.066 10.195 18.781 1 95.12 187 ASN A C 1
ATOM 1391 O O . ASN A 1 187 ? -5.637 11.344 18.781 1 95.12 187 ASN A O 1
ATOM 1395 N N . ILE A 1 188 ? -7.035 9.75 18 1 93.38 188 ILE A N 1
ATOM 1396 C CA . ILE A 1 188 ? -7.773 10.742 17.219 1 93.38 188 ILE A CA 1
ATOM 1397 C C . ILE A 1 188 ? -8.68 11.555 18.141 1 93.38 188 ILE A C 1
ATOM 1399 O O . ILE A 1 188 ? -9.461 10.984 18.922 1 93.38 188 ILE A O 1
ATOM 1403 N N . LYS A 1 189 ? -8.375 12.914 18.188 1 80.44 189 LYS A N 1
ATOM 1404 C CA . LYS A 1 189 ? -9.148 13.805 19.047 1 80.44 189 LYS A CA 1
ATOM 1405 C C . LYS A 1 189 ? -10.367 14.359 18.312 1 80.44 189 LYS A C 1
ATOM 1407 O O . LYS A 1 189 ? -10.234 14.945 17.234 1 80.44 189 LYS A O 1
ATOM 1412 N N . GLU A 1 190 ? -11.547 13.68 18.375 1 71.88 190 GLU A N 1
ATOM 1413 C CA . GLU A 1 190 ? -12.766 14.188 17.75 1 71.88 190 GLU A CA 1
ATOM 1414 C C . GLU A 1 190 ? -13.133 15.562 18.297 1 71.88 190 GLU A C 1
ATOM 1416 O O . GLU A 1 190 ? -12.797 15.898 19.438 1 71.88 190 GLU A O 1
ATOM 1421 N N . MET B 1 1 ? -17.219 17.547 -16.375 1 34.59 1 MET B N 1
ATOM 1422 C CA . MET B 1 1 ? -18.234 16.547 -16.734 1 34.59 1 MET B CA 1
ATOM 1423 C C . MET B 1 1 ? -18.547 15.648 -15.539 1 34.59 1 MET B C 1
ATOM 1425 O O . MET B 1 1 ? -19.719 15.336 -15.289 1 34.59 1 MET B O 1
ATOM 1429 N N . LEU B 1 2 ? -17.375 15.289 -14.805 1 42.84 2 LEU B N 1
ATOM 1430 C CA . LEU B 1 2 ? -17.609 14.461 -13.633 1 42.84 2 LEU B CA 1
ATOM 1431 C C . LEU B 1 2 ? -18.281 15.25 -12.523 1 42.84 2 LEU B C 1
ATOM 1433 O O . LEU B 1 2 ? -18.953 14.68 -11.664 1 42.84 2 LEU B O 1
ATOM 1437 N N . ASN B 1 3 ? -18.031 16.484 -12.562 1 47.38 3 ASN B N 1
ATOM 1438 C CA . ASN B 1 3 ? -18.672 17.375 -11.594 1 47.38 3 ASN B CA 1
ATOM 1439 C C . ASN B 1 3 ? -20.188 17.422 -11.797 1 47.38 3 ASN B C 1
ATOM 1441 O O . ASN B 1 3 ? -20.953 17.469 -10.828 1 47.38 3 ASN B O 1
ATOM 1445 N N . ASN B 1 4 ? -20.547 17.469 -13.078 1 48.31 4 ASN B N 1
ATOM 1446 C CA . ASN B 1 4 ? -21.984 17.484 -13.391 1 48.31 4 ASN B CA 1
ATOM 1447 C C . ASN B 1 4 ? -22.641 16.172 -13 1 48.31 4 ASN B C 1
ATOM 1449 O O . ASN B 1 4 ? -23.781 16.156 -12.508 1 48.31 4 ASN B O 1
ATOM 1453 N N . LEU B 1 5 ? -21.984 15.117 -13.258 1 52.59 5 LEU B N 1
ATOM 1454 C CA . LEU B 1 5 ? -22.547 13.82 -12.883 1 52.59 5 LEU B CA 1
ATOM 1455 C C . LEU B 1 5 ? -22.656 13.695 -11.367 1 52.59 5 LEU B C 1
ATOM 1457 O O . LEU B 1 5 ? -23.625 13.141 -10.852 1 52.59 5 LEU B O 1
ATOM 1461 N N . ARG B 1 6 ? -21.734 14.359 -10.844 1 56.78 6 ARG B N 1
ATOM 1462 C CA . ARG B 1 6 ? -21.781 14.367 -9.383 1 56.78 6 ARG B CA 1
ATOM 1463 C C . ARG B 1 6 ? -22.984 15.133 -8.875 1 56.78 6 ARG B C 1
ATOM 1465 O O . ARG B 1 6 ? -23.672 14.688 -7.941 1 56.78 6 ARG B O 1
ATOM 1472 N N . ASP B 1 7 ? -23.219 16.172 -9.484 1 63.25 7 ASP B N 1
ATOM 1473 C CA . ASP B 1 7 ? -24.375 16.969 -9.094 1 63.25 7 ASP B CA 1
ATOM 1474 C C . ASP B 1 7 ? -25.672 16.219 -9.383 1 63.25 7 ASP B C 1
ATOM 1476 O O . ASP B 1 7 ? -26.641 16.312 -8.609 1 63.25 7 ASP B O 1
ATOM 1480 N N . SER B 1 8 ? -25.562 15.391 -10.453 1 67.69 8 SER B N 1
ATOM 1481 C CA . SER B 1 8 ? -26.766 14.648 -10.828 1 67.69 8 SER B CA 1
ATOM 1482 C C . SER B 1 8 ? -26.953 13.43 -9.93 1 67.69 8 SER B C 1
ATOM 1484 O O . SER B 1 8 ? -28.094 13 -9.688 1 67.69 8 SER B O 1
ATOM 1486 N N . LEU B 1 9 ? -25.938 12.891 -9.461 1 76.19 9 LEU B N 1
ATOM 1487 C CA . LEU B 1 9 ? -26.016 11.68 -8.648 1 76.19 9 LEU B CA 1
ATOM 1488 C C . LEU B 1 9 ? -26.234 12.031 -7.18 1 76.19 9 LEU B C 1
ATOM 1490 O O . LEU B 1 9 ? -26.656 11.18 -6.395 1 76.19 9 LEU B O 1
ATOM 1494 N N . LYS B 1 10 ? -26.156 13.289 -6.906 1 80.25 10 LYS B N 1
ATOM 1495 C CA . LYS B 1 10 ? -26.188 13.734 -5.516 1 80.25 10 LYS B CA 1
ATOM 1496 C C . LYS B 1 10 ? -27.547 13.461 -4.883 1 80.25 10 LYS B C 1
ATOM 1498 O O . LYS B 1 10 ? -27.641 12.891 -3.793 1 80.25 10 LYS B O 1
ATOM 1503 N N . PRO B 1 11 ? -28.578 13.805 -5.648 1 83 11 PRO B N 1
ATOM 1504 C CA . PRO B 1 11 ? -29.875 13.547 -5.027 1 83 11 PRO B CA 1
ATOM 1505 C C . PRO B 1 11 ? -30.156 12.062 -4.801 1 83 11 PRO B C 1
ATOM 1507 O O . PRO B 1 11 ? -30.734 11.688 -3.779 1 83 11 PRO B O 1
ATOM 1510 N N . THR B 1 12 ? -29.797 11.258 -5.715 1 87.44 12 THR B N 1
ATOM 1511 C CA . THR B 1 12 ? -29.969 9.812 -5.578 1 87.44 12 THR B CA 1
ATOM 1512 C C . THR B 1 12 ? -29.141 9.273 -4.426 1 87.44 12 THR B C 1
ATOM 1514 O O . THR B 1 12 ? -29.609 8.445 -3.645 1 87.44 12 THR B O 1
ATOM 1517 N N . LEU B 1 13 ? -27.953 9.695 -4.352 1 88.38 13 LEU B N 1
ATOM 1518 C CA . LEU B 1 13 ? -27.062 9.258 -3.283 1 88.38 13 LEU B CA 1
ATOM 1519 C C . LEU B 1 13 ? -27.609 9.68 -1.92 1 88.38 13 LEU B C 1
ATOM 1521 O O . LEU B 1 13 ? -27.531 8.914 -0.955 1 88.38 13 LEU B O 1
ATOM 1525 N N . GLU B 1 14 ? -28.141 10.852 -1.896 1 89.12 14 GLU B N 1
ATOM 1526 C CA . GLU B 1 14 ? -28.734 11.336 -0.654 1 89.12 14 GLU B CA 1
ATOM 1527 C C . GLU B 1 14 ? -29.938 10.508 -0.254 1 89.12 14 GLU B C 1
ATOM 1529 O O . GLU B 1 14 ? -30.156 10.242 0.931 1 89.12 14 GLU B O 1
ATOM 1534 N N . LYS B 1 15 ? -30.734 10.18 -1.226 1 93.44 15 LYS B N 1
ATOM 1535 C CA . LYS B 1 15 ? -31.906 9.344 -0.951 1 93.44 15 LYS B CA 1
ATOM 1536 C C . LYS B 1 15 ? -31.484 7.98 -0.399 1 93.44 15 LYS B C 1
ATOM 1538 O O . LYS B 1 15 ? -32.125 7.461 0.526 1 93.44 15 LYS B O 1
ATOM 1543 N N . ILE B 1 16 ? -30.453 7.434 -0.941 1 93.19 16 ILE B N 1
ATOM 1544 C CA . ILE B 1 16 ? -29.922 6.164 -0.457 1 93.19 16 ILE B CA 1
ATOM 1545 C C . ILE B 1 16 ? -29.422 6.332 0.978 1 93.19 16 ILE B C 1
ATOM 1547 O O . ILE B 1 16 ? -29.734 5.516 1.848 1 93.19 16 ILE B O 1
ATOM 1551 N N . GLY B 1 17 ? -28.672 7.352 1.2 1 94.19 17 GLY B N 1
ATOM 1552 C CA . GLY B 1 17 ? -28.188 7.641 2.535 1 94.19 17 GLY B CA 1
ATOM 1553 C C . GLY B 1 17 ? -29.281 7.766 3.568 1 94.19 17 GLY B C 1
ATOM 1554 O O . GLY B 1 17 ? -29.188 7.199 4.66 1 94.19 17 GLY B O 1
ATOM 1555 N N . LYS B 1 18 ? -30.328 8.469 3.188 1 94.69 18 LYS B N 1
ATOM 1556 C CA . LYS B 1 18 ? -31.453 8.656 4.094 1 94.69 18 LYS B CA 1
ATOM 1557 C C . LYS B 1 18 ? -32.156 7.336 4.367 1 94.69 18 LYS B C 1
ATOM 1559 O O . LYS B 1 18 ? -32.594 7.078 5.496 1 94.69 18 LYS B O 1
ATOM 1564 N N . GLY B 1 19 ? -32.312 6.664 3.361 1 96.19 19 GLY B N 1
ATOM 1565 C CA . GLY B 1 19 ? -32.969 5.363 3.521 1 96.19 19 GLY B CA 1
ATOM 1566 C C . GLY B 1 19 ? -32.219 4.465 4.504 1 96.19 19 GLY B C 1
ATOM 1567 O O . GLY B 1 19 ? -32.844 3.889 5.402 1 96.19 19 GLY B O 1
ATOM 1568 N N . PHE B 1 20 ? -30.969 4.383 4.406 1 96.88 20 PHE B N 1
ATOM 1569 C CA . PHE B 1 20 ? -30.188 3.523 5.285 1 96.88 20 PHE B CA 1
ATOM 1570 C C . PHE B 1 20 ? -30.031 4.152 6.66 1 96.88 20 PHE B C 1
ATOM 1572 O O . PHE B 1 20 ? -29.922 3.445 7.664 1 96.88 20 PHE B O 1
ATOM 1579 N N . ALA B 1 21 ? -30.047 5.402 6.684 1 95.81 21 ALA B N 1
ATOM 1580 C CA . ALA B 1 21 ? -29.984 6.098 7.965 1 95.81 21 ALA B CA 1
ATOM 1581 C C . ALA B 1 21 ? -31.25 5.844 8.789 1 95.81 21 ALA B C 1
ATOM 1583 O O . ALA B 1 21 ? -31.203 5.832 10.016 1 95.81 21 ALA B O 1
ATOM 1584 N N . SER B 1 22 ? -32.312 5.707 8.062 1 96.38 22 SER B N 1
ATOM 1585 C CA . SER B 1 22 ? -33.594 5.523 8.734 1 96.38 22 SER B CA 1
ATOM 1586 C C . SER B 1 22 ? -33.625 4.219 9.523 1 96.38 22 SER B C 1
ATOM 1588 O O . SER B 1 22 ? -34.469 4.043 10.414 1 96.38 22 SER B O 1
ATOM 1590 N N . THR B 1 23 ? -32.75 3.289 9.242 1 96.69 23 THR B N 1
ATOM 1591 C CA . THR B 1 23 ? -32.656 2.031 9.977 1 96.69 23 THR B CA 1
ATOM 1592 C C . THR B 1 23 ? -32.125 2.264 11.391 1 96.69 23 THR B C 1
ATOM 1594 O O . THR B 1 23 ? -32.219 1.394 12.25 1 96.69 23 THR B O 1
ATOM 1597 N N . GLY B 1 24 ? -31.406 3.357 11.617 1 95.88 24 GLY B N 1
ATOM 1598 C CA . GLY B 1 24 ? -30.828 3.693 12.914 1 95.88 24 GLY B CA 1
ATOM 1599 C C . GLY B 1 24 ? -29.438 3.148 13.109 1 95.88 24 GLY B C 1
ATOM 1600 O O . GLY B 1 24 ? -28.797 3.398 14.141 1 95.88 24 GLY B O 1
ATOM 1601 N N . LEU B 1 25 ? -28.984 2.508 12.148 1 96.44 25 LEU B N 1
ATOM 1602 C CA . LEU B 1 25 ? -27.641 1.923 12.242 1 96.44 25 LEU B CA 1
ATOM 1603 C C . LEU B 1 25 ? -26.578 2.951 11.891 1 96.44 25 LEU B C 1
ATOM 1605 O O . LEU B 1 25 ? -26.797 3.807 11.031 1 96.44 25 LEU B O 1
ATOM 1609 N N . SER B 1 26 ? -25.484 2.861 12.562 1 95.69 26 SER B N 1
ATOM 1610 C CA . SER B 1 26 ? -24.422 3.85 12.43 1 95.69 26 SER B CA 1
ATOM 1611 C C . SER B 1 26 ? -23.641 3.643 11.133 1 95.69 26 SER B C 1
ATOM 1613 O O . SER B 1 26 ? -23.688 2.562 10.547 1 95.69 26 SER B O 1
ATOM 1615 N N . PRO B 1 27 ? -22.938 4.66 10.703 1 96.38 27 PRO B N 1
ATOM 1616 C CA . PRO B 1 27 ? -22.047 4.516 9.547 1 96.38 27 PRO B CA 1
ATOM 1617 C C . PRO B 1 27 ? -21.031 3.385 9.727 1 96.38 27 PRO B C 1
ATOM 1619 O O . PRO B 1 27 ? -20.781 2.627 8.789 1 96.38 27 PRO B O 1
ATOM 1622 N N . ASN B 1 28 ? -20.531 3.203 10.922 1 96.19 28 ASN B N 1
ATOM 1623 C CA . ASN B 1 28 ? -19.547 2.158 11.195 1 96.19 28 ASN B CA 1
ATOM 1624 C C . ASN B 1 28 ? -20.141 0.766 11 1 96.19 28 ASN B C 1
ATOM 1626 O O . ASN B 1 28 ? -19.438 -0.163 10.602 1 96.19 28 ASN B O 1
ATOM 1630 N N . PHE B 1 29 ? -21.359 0.692 11.305 1 96.75 29 PHE B N 1
ATOM 1631 C CA . PHE B 1 29 ? -22.047 -0.574 11.062 1 96.75 29 PHE B CA 1
ATOM 1632 C C . PHE B 1 29 ? -22.016 -0.933 9.578 1 96.75 29 PHE B C 1
ATOM 1634 O O . PHE B 1 29 ? -21.672 -2.062 9.219 1 96.75 29 PHE B O 1
ATOM 1641 N N . TRP B 1 30 ? -22.297 -0.027 8.766 1 97.12 30 TRP B N 1
ATOM 1642 C CA . TRP B 1 30 ? -22.359 -0.269 7.332 1 97.12 30 TRP B CA 1
ATOM 1643 C C . TRP B 1 30 ? -20.969 -0.487 6.754 1 97.12 30 TRP B C 1
ATOM 1645 O O . TRP B 1 30 ? -20.797 -1.258 5.805 1 97.12 30 TRP B O 1
ATOM 1655 N N . THR B 1 31 ? -19.984 0.191 7.301 1 97.5 31 THR B N 1
ATOM 1656 C CA . THR B 1 31 ? -18.594 -0.084 6.945 1 97.5 31 THR B CA 1
ATOM 1657 C C . THR B 1 31 ? -18.234 -1.538 7.238 1 97.5 31 THR B C 1
ATOM 1659 O O . THR B 1 31 ? -17.641 -2.219 6.402 1 97.5 31 THR B O 1
ATOM 1662 N N . ALA B 1 32 ? -18.641 -2 8.414 1 97.88 32 ALA B N 1
ATOM 1663 C CA . ALA B 1 32 ? -18.359 -3.377 8.82 1 97.88 32 ALA B CA 1
ATOM 1664 C C . ALA B 1 32 ? -19.062 -4.371 7.898 1 97.88 32 ALA B C 1
ATOM 1666 O O . ALA B 1 32 ? -18.5 -5.41 7.551 1 97.88 32 ALA B O 1
ATOM 1667 N N . VAL B 1 33 ? -20.25 -4.055 7.582 1 98.12 33 VAL B N 1
ATOM 1668 C CA . VAL B 1 33 ? -21.016 -4.902 6.668 1 98.12 33 VAL B CA 1
ATOM 1669 C C . VAL B 1 33 ? -20.297 -4.973 5.32 1 98.12 33 VAL B C 1
ATOM 1671 O O . VAL B 1 33 ? -20.109 -6.059 4.766 1 98.12 33 VAL B O 1
ATOM 1674 N N . GLY B 1 34 ? -19.891 -3.836 4.785 1 98.19 34 GLY B N 1
ATOM 1675 C CA . GLY B 1 34 ? -19.156 -3.799 3.529 1 98.19 34 GLY B CA 1
ATOM 1676 C C . GLY B 1 34 ? -17.875 -4.609 3.568 1 98.19 34 GLY B C 1
ATOM 1677 O O . GLY B 1 34 ? -17.578 -5.34 2.621 1 98.19 34 GLY B O 1
ATOM 1678 N N . LEU B 1 35 ? -17.172 -4.484 4.652 1 98.44 35 LEU B N 1
ATOM 1679 C CA . LEU B 1 35 ? -15.945 -5.238 4.836 1 98.44 35 LEU B CA 1
ATOM 1680 C C . LEU B 1 35 ? -16.219 -6.738 4.852 1 98.44 35 LEU B C 1
ATOM 1682 O O . LEU B 1 35 ? -15.492 -7.516 4.23 1 98.44 35 LEU B O 1
ATOM 1686 N N . GLY B 1 36 ? -17.234 -7.113 5.621 1 98.75 36 GLY B N 1
ATOM 1687 C CA . GLY B 1 36 ? -17.625 -8.516 5.652 1 98.75 36 GLY B CA 1
ATOM 1688 C C . GLY B 1 36 ? -17.953 -9.07 4.281 1 98.75 36 GLY B C 1
ATOM 1689 O O . GLY B 1 36 ? -17.531 -10.172 3.93 1 98.75 36 GLY B O 1
ATOM 1690 N N . VAL B 1 37 ? -18.719 -8.336 3.533 1 98.75 37 VAL B N 1
ATOM 1691 C CA . VAL B 1 37 ? -19.109 -8.758 2.193 1 98.75 37 VAL B CA 1
ATOM 1692 C C . VAL B 1 37 ? -17.875 -8.852 1.299 1 98.75 37 VAL B C 1
ATOM 1694 O O . VAL B 1 37 ? -17.766 -9.742 0.454 1 98.75 37 VAL B O 1
ATOM 1697 N N . ALA B 1 38 ? -16.953 -7.965 1.43 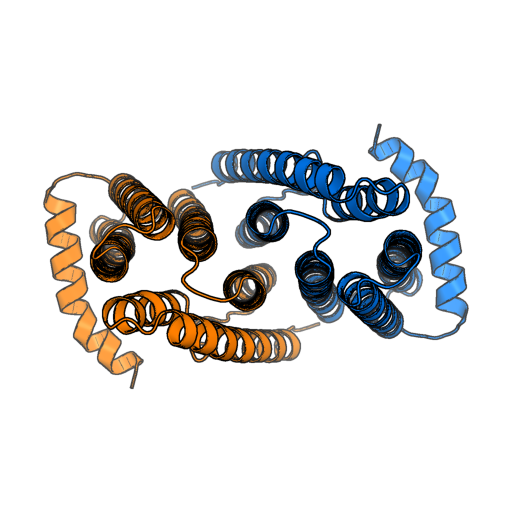1 98.69 38 ALA B N 1
ATOM 1698 C CA . ALA B 1 38 ? -15.703 -8.016 0.672 1 98.69 38 ALA B CA 1
ATOM 1699 C C . ALA B 1 38 ? -14.93 -9.297 0.971 1 98.69 38 ALA B C 1
ATOM 1701 O O . ALA B 1 38 ? -14.398 -9.938 0.059 1 98.69 38 ALA B O 1
ATOM 1702 N N . PHE B 1 39 ? -14.859 -9.664 2.252 1 98.81 39 PHE B N 1
ATOM 1703 C CA . PHE B 1 39 ? -14.18 -10.898 2.627 1 98.81 39 PHE B CA 1
ATOM 1704 C C . PHE B 1 39 ? -14.891 -12.109 2.027 1 98.81 39 PHE B C 1
ATOM 1706 O O . PHE B 1 39 ? -14.234 -13.055 1.581 1 98.81 39 PHE B O 1
ATOM 1713 N N . LEU B 1 40 ? -16.172 -12.047 2.045 1 98.75 40 LEU B N 1
ATOM 1714 C CA . LEU B 1 40 ? -16.938 -13.117 1.414 1 98.75 40 LEU B CA 1
ATOM 1715 C C . LEU B 1 40 ? -16.609 -13.203 -0.076 1 98.75 40 LEU B C 1
ATOM 1717 O O . LEU B 1 40 ? -16.469 -14.305 -0.622 1 98.75 40 LEU B O 1
ATOM 1721 N N . SER B 1 41 ? -16.594 -12.07 -0.696 1 98.75 41 SER B N 1
ATOM 1722 C CA . SER B 1 41 ? -16.203 -12.023 -2.102 1 98.75 41 SER B CA 1
ATOM 1723 C C . SER B 1 41 ? -14.828 -12.656 -2.32 1 98.75 41 SER B C 1
ATOM 1725 O O . SER B 1 41 ? -14.656 -13.469 -3.227 1 98.75 41 SER B O 1
ATOM 1727 N N . ALA B 1 42 ? -13.906 -12.336 -1.502 1 98.81 42 ALA B N 1
ATOM 1728 C CA . ALA B 1 42 ? -12.547 -12.867 -1.584 1 98.81 42 ALA B CA 1
ATOM 1729 C C . ALA B 1 42 ? -12.547 -14.383 -1.434 1 98.81 42 ALA B C 1
ATOM 1731 O O . ALA B 1 42 ? -11.852 -15.086 -2.17 1 98.81 42 ALA B O 1
ATOM 1732 N N . ILE B 1 43 ? -13.305 -14.883 -0.512 1 98.69 43 ILE B N 1
ATOM 1733 C CA . ILE B 1 43 ? -13.383 -16.312 -0.26 1 98.69 43 ILE B CA 1
ATOM 1734 C C . ILE B 1 43 ? -13.969 -17.016 -1.482 1 98.69 43 ILE B C 1
ATOM 1736 O O . ILE B 1 43 ? -13.453 -18.062 -1.914 1 98.69 43 ILE B O 1
ATOM 1740 N N . VAL B 1 44 ? -14.953 -16.469 -2.035 1 98.5 44 VAL B N 1
ATOM 1741 C CA . VAL B 1 44 ? -15.594 -17.047 -3.211 1 98.5 44 VAL B CA 1
ATOM 1742 C C . VAL B 1 44 ? -14.594 -17.094 -4.371 1 98.5 44 VAL B C 1
ATOM 1744 O O . VAL B 1 44 ? -14.453 -18.109 -5.043 1 98.5 44 VAL B O 1
ATOM 1747 N N . TYR B 1 45 ? -13.922 -16.016 -4.633 1 98.31 45 TYR B N 1
ATOM 1748 C CA . TYR B 1 45 ? -12.883 -16 -5.664 1 98.31 45 TYR B CA 1
ATOM 1749 C C . TYR B 1 45 ? -11.844 -17.078 -5.398 1 98.31 45 TYR B C 1
ATOM 1751 O O . TYR B 1 45 ? -11.43 -17.797 -6.316 1 98.31 45 TYR B O 1
ATOM 1759 N N . GLY B 1 46 ? -11.469 -17.234 -4.18 1 98.31 46 GLY B N 1
ATOM 1760 C CA . GLY B 1 46 ? -10.398 -18.141 -3.811 1 98.31 46 GLY B CA 1
ATOM 1761 C C . GLY B 1 46 ? -10.781 -19.594 -3.926 1 98.31 46 GLY B C 1
ATOM 1762 O O . GLY B 1 46 ? -9.938 -20.453 -4.211 1 98.31 46 GLY B O 1
ATOM 1763 N N . LEU B 1 47 ? -11.992 -19.906 -3.719 1 96.62 47 LEU B N 1
ATOM 1764 C CA . LEU B 1 47 ? -12.453 -21.281 -3.748 1 96.62 47 LEU B CA 1
ATOM 1765 C C . LEU B 1 47 ? -12.5 -21.812 -5.18 1 96.62 47 LEU B C 1
ATOM 1767 O O . LEU B 1 47 ? -12.43 -23.016 -5.402 1 96.62 47 LEU B O 1
ATOM 1771 N N . GLY B 1 48 ? -12.562 -20.938 -6.086 1 90.06 48 GLY B N 1
ATOM 1772 C CA . GLY B 1 48 ? -12.57 -21.359 -7.477 1 90.06 48 GLY B CA 1
ATOM 1773 C C . GLY B 1 48 ? -13.75 -22.25 -7.832 1 90.06 48 GLY B C 1
ATOM 1774 O O . GLY B 1 48 ? -13.609 -23.219 -8.578 1 90.06 48 GLY B O 1
ATOM 1775 N N . ILE B 1 49 ? -14.883 -21.969 -7.242 1 91.81 49 ILE B N 1
ATOM 1776 C CA . ILE B 1 49 ? -16.078 -22.766 -7.465 1 91.81 49 ILE B CA 1
ATOM 1777 C C . ILE B 1 49 ? -16.719 -22.391 -8.797 1 91.81 49 ILE B C 1
ATOM 1779 O O . ILE B 1 49 ? -16.344 -21.391 -9.414 1 91.81 49 ILE B O 1
ATOM 1783 N N . GLU B 1 50 ? -17.703 -23.297 -9.18 1 91.25 50 GLU B N 1
ATOM 1784 C CA . GLU B 1 50 ? -18.5 -22.969 -10.359 1 91.25 50 GLU B CA 1
ATOM 1785 C C . GLU B 1 50 ? -19.203 -21.641 -10.203 1 91.25 50 GLU B C 1
ATOM 1787 O O . GLU B 1 50 ? -19.75 -21.344 -9.133 1 91.25 50 GLU B O 1
ATOM 1792 N N . PHE B 1 51 ? -19.188 -20.734 -11.164 1 94.5 51 PHE B N 1
ATOM 1793 C CA . PHE B 1 51 ? -19.797 -19.422 -11.195 1 94.5 51 PHE B CA 1
ATOM 1794 C C . PHE B 1 51 ? -19.125 -18.484 -10.188 1 94.5 51 PHE B C 1
ATOM 1796 O O . PHE B 1 51 ? -19.719 -17.484 -9.781 1 94.5 51 PHE B O 1
ATOM 1803 N N . GLY B 1 52 ? -18.016 -18.922 -9.734 1 95.56 52 GLY B N 1
ATOM 1804 C CA . GLY B 1 52 ? -17.281 -18.141 -8.758 1 95.56 52 GLY B CA 1
ATOM 1805 C C . GLY B 1 52 ? -17.016 -16.719 -9.211 1 95.56 52 GLY B C 1
ATOM 1806 O O . GLY B 1 52 ? -17.078 -15.781 -8.414 1 95.56 52 GLY B O 1
ATOM 1807 N N . LEU B 1 53 ? -16.719 -16.562 -10.461 1 97.25 53 LEU B N 1
ATOM 1808 C CA . LEU B 1 53 ? -16.453 -15.234 -11.008 1 97.25 53 LEU B CA 1
ATOM 1809 C C . LEU B 1 53 ? -17.688 -14.344 -10.898 1 97.25 53 LEU B C 1
ATOM 1811 O O . LEU B 1 53 ? -17.578 -13.172 -10.539 1 97.25 53 LEU B O 1
ATOM 1815 N N . ILE B 1 54 ? -18.766 -14.898 -11.188 1 98.06 54 ILE B N 1
ATOM 1816 C CA . ILE B 1 54 ? -20.016 -14.148 -11.156 1 98.06 54 ILE B CA 1
ATOM 1817 C C . ILE B 1 54 ? -20.391 -13.82 -9.711 1 98.06 54 ILE B C 1
ATOM 1819 O O . ILE B 1 54 ? -20.625 -12.656 -9.375 1 98.06 54 ILE B O 1
ATOM 1823 N N . ILE B 1 55 ? -20.391 -14.875 -8.852 1 98.31 55 ILE B N 1
ATOM 1824 C CA . ILE B 1 55 ? -20.781 -14.688 -7.457 1 98.31 55 ILE B CA 1
ATOM 1825 C C . ILE B 1 55 ? -19.797 -13.734 -6.773 1 98.31 55 ILE B C 1
ATOM 1827 O O . ILE B 1 55 ? -20.219 -12.805 -6.074 1 98.31 55 ILE B O 1
ATOM 1831 N N . GLY B 1 56 ? -18.5 -13.969 -6.969 1 98.44 56 GLY B N 1
ATOM 1832 C CA . GLY B 1 56 ? -17.5 -13.078 -6.406 1 98.44 56 GLY B CA 1
ATOM 1833 C C . GLY B 1 56 ? -17.625 -11.641 -6.887 1 98.44 56 GLY B C 1
ATOM 1834 O O . GLY B 1 56 ? -17.516 -10.703 -6.098 1 98.44 56 GLY B O 1
ATOM 1835 N N . GLY B 1 57 ? -17.875 -11.469 -8.164 1 98.56 57 GLY B N 1
ATOM 1836 C CA . GLY B 1 57 ? -18.062 -10.148 -8.727 1 98.56 57 GLY B CA 1
ATOM 1837 C C . GLY B 1 57 ? -19.281 -9.43 -8.18 1 98.56 57 GLY B C 1
ATOM 1838 O O . GLY B 1 57 ? -19.219 -8.234 -7.879 1 98.56 57 GLY B O 1
ATOM 1839 N N . ILE B 1 58 ? -20.344 -10.125 -8.062 1 98.62 58 ILE B N 1
ATOM 1840 C CA . ILE B 1 58 ? -21.562 -9.539 -7.512 1 98.62 58 ILE B CA 1
ATOM 1841 C C . ILE B 1 58 ? -21.328 -9.109 -6.066 1 98.62 58 ILE B C 1
ATOM 1843 O O . ILE B 1 58 ? -21.703 -8.008 -5.668 1 98.62 58 ILE B O 1
ATOM 1847 N N . LEU B 1 59 ? -20.734 -9.969 -5.281 1 98.75 59 LEU B N 1
ATOM 1848 C CA . LEU B 1 59 ? -20.422 -9.641 -3.893 1 98.75 59 LEU B CA 1
ATOM 1849 C C . LEU B 1 59 ? -19.5 -8.422 -3.814 1 98.75 59 LEU B C 1
ATOM 1851 O O . LEU B 1 59 ? -19.656 -7.582 -2.93 1 98.75 59 LEU B O 1
ATOM 1855 N N . LEU B 1 60 ? -18.547 -8.367 -4.719 1 98.69 60 LEU B N 1
ATOM 1856 C CA . LEU B 1 60 ? -17.656 -7.215 -4.77 1 98.69 60 LEU B CA 1
ATOM 1857 C C . LEU B 1 60 ? -18.438 -5.934 -5.023 1 98.69 60 LEU B C 1
ATOM 1859 O O . LEU B 1 60 ? -18.188 -4.91 -4.387 1 98.69 60 LEU B O 1
ATOM 1863 N N . LEU B 1 61 ? -19.375 -5.957 -5.926 1 98.38 61 LEU B N 1
ATOM 1864 C CA . LEU B 1 61 ? -20.219 -4.805 -6.219 1 98.38 61 LEU B CA 1
ATOM 1865 C C . LEU B 1 61 ? -21.062 -4.422 -5.004 1 98.38 61 LEU B C 1
ATOM 1867 O O . LEU B 1 61 ? -21.219 -3.234 -4.703 1 98.38 61 LEU B O 1
ATOM 1871 N N . VAL B 1 62 ? -21.547 -5.391 -4.363 1 98.38 62 VAL B N 1
ATOM 1872 C CA . VAL B 1 62 ? -22.344 -5.152 -3.166 1 98.38 62 VAL B CA 1
ATOM 1873 C C . VAL B 1 62 ? -21.484 -4.508 -2.084 1 98.38 62 VAL B C 1
ATOM 1875 O O . VAL B 1 62 ? -21.922 -3.574 -1.405 1 98.38 62 VAL B O 1
ATOM 1878 N N . SER B 1 63 ? -20.312 -5.035 -1.884 1 98.25 63 SER B N 1
ATOM 1879 C CA . SER B 1 63 ? -19.391 -4.445 -0.922 1 98.25 63 SER B CA 1
ATOM 1880 C C . SER B 1 63 ? -19.141 -2.977 -1.238 1 98.25 63 SER B C 1
ATOM 1882 O O . SER B 1 63 ? -19.141 -2.131 -0.341 1 98.25 63 SER B O 1
ATOM 1884 N N . GLY B 1 64 ? -18.844 -2.721 -2.541 1 96.62 64 GLY B N 1
ATOM 1885 C CA . GLY B 1 64 ? -18.656 -1.344 -2.967 1 96.62 64 GLY B CA 1
ATOM 1886 C C . GLY B 1 64 ? -19.859 -0.463 -2.697 1 96.62 64 GLY B C 1
ATOM 1887 O O . GLY B 1 64 ? -19.703 0.713 -2.357 1 96.62 64 GLY B O 1
ATOM 1888 N N . PHE B 1 65 ? -21 -0.99 -2.842 1 96.38 65 PHE B N 1
ATOM 1889 C CA . PHE B 1 65 ? -22.234 -0.28 -2.555 1 96.38 65 PHE B CA 1
ATOM 1890 C C . PHE B 1 65 ? -22.312 0.126 -1.087 1 96.38 65 PHE B C 1
ATOM 1892 O O . PHE B 1 65 ? -22.656 1.263 -0.767 1 96.38 65 PHE B O 1
ATOM 1899 N N . PHE B 1 66 ? -21.891 -0.718 -0.231 1 96.75 66 PHE B N 1
ATOM 1900 C CA . PHE B 1 66 ? -21.953 -0.416 1.193 1 96.75 66 PHE B CA 1
ATOM 1901 C C . PHE B 1 66 ? -20.891 0.609 1.578 1 96.75 66 PHE B C 1
ATOM 1903 O O . PHE B 1 66 ? -21.062 1.344 2.555 1 96.75 66 PHE B O 1
ATOM 1910 N N . ASP B 1 67 ? -19.828 0.58 0.807 1 94.75 67 ASP B N 1
ATOM 1911 C CA . ASP B 1 67 ? -18.844 1.633 1.001 1 94.75 67 ASP B CA 1
ATOM 1912 C C . ASP B 1 67 ? -19.438 3.01 0.718 1 94.75 67 ASP B C 1
ATOM 1914 O O . ASP B 1 67 ? -19.172 3.967 1.447 1 94.75 67 ASP B O 1
ATOM 1918 N N . MET B 1 68 ? -20.219 3.098 -0.282 1 93.38 68 MET B N 1
ATOM 1919 C CA . MET B 1 68 ? -20.922 4.336 -0.616 1 93.38 68 MET B CA 1
ATOM 1920 C C . MET B 1 68 ? -21.984 4.656 0.426 1 93.38 68 MET B C 1
ATOM 1922 O O . MET B 1 68 ? -22.172 5.816 0.8 1 93.38 68 MET B O 1
ATOM 1926 N N . VAL B 1 69 ? -22.625 3.715 0.878 1 95.75 69 VAL B N 1
ATOM 1927 C CA . VAL B 1 69 ? -23.703 3.857 1.838 1 95.75 69 VAL B CA 1
ATOM 1928 C C . VAL B 1 69 ? -23.172 4.426 3.148 1 95.75 69 VAL B C 1
ATOM 1930 O O . VAL B 1 69 ? -23.75 5.363 3.707 1 95.75 69 VAL B O 1
ATOM 1933 N N . ASP B 1 70 ? -22.094 3.828 3.639 1 95.94 70 ASP B N 1
ATOM 1934 C CA . ASP B 1 70 ? -21.594 4.281 4.93 1 95.94 70 ASP B CA 1
ATOM 1935 C C . ASP B 1 70 ? -21.234 5.762 4.891 1 95.94 70 ASP B C 1
ATOM 1937 O O . ASP B 1 70 ? -21.5 6.5 5.84 1 95.94 70 ASP B O 1
ATOM 1941 N N . GLY B 1 71 ? -20.672 6.184 3.777 1 93.81 71 GLY B N 1
ATOM 1942 C CA . GLY B 1 71 ? -20.359 7.598 3.617 1 93.81 71 GLY B CA 1
ATOM 1943 C C . GLY B 1 71 ? -21.594 8.477 3.576 1 93.81 71 GLY B C 1
ATOM 1944 O O . GLY B 1 71 ? -21.625 9.539 4.199 1 93.81 71 GLY B O 1
ATOM 1945 N N . GLN B 1 72 ? -22.609 8.055 2.916 1 94.88 72 GLN B N 1
ATOM 1946 C CA . GLN B 1 72 ? -23.844 8.836 2.785 1 94.88 72 GLN B CA 1
ATOM 1947 C C . GLN B 1 72 ? -24.594 8.891 4.105 1 94.88 72 GLN B C 1
ATOM 1949 O O . GLN B 1 72 ? -25.188 9.922 4.449 1 94.88 72 GLN B O 1
ATOM 1954 N N . VAL B 1 73 ? -24.578 7.809 4.758 1 96.12 73 VAL B N 1
ATOM 1955 C CA . VAL B 1 73 ? -25.234 7.781 6.059 1 96.12 73 VAL B CA 1
ATOM 1956 C C . VAL B 1 73 ? -24.547 8.75 7.012 1 96.12 73 VAL B C 1
ATOM 1958 O O . VAL B 1 73 ? -25.203 9.492 7.75 1 96.12 73 VAL B O 1
ATOM 1961 N N . ALA B 1 74 ? -23.188 8.75 7.02 1 95.12 74 ALA B N 1
ATOM 1962 C CA . ALA B 1 74 ? -22.438 9.672 7.859 1 95.12 74 ALA B CA 1
ATOM 1963 C C . ALA B 1 74 ? -22.781 11.125 7.523 1 95.12 74 ALA B C 1
ATOM 1965 O O . ALA B 1 74 ? -22.953 11.945 8.422 1 95.12 74 ALA B O 1
ATOM 1966 N N . ARG B 1 75 ? -22.953 11.398 6.32 1 93.44 75 ARG B N 1
ATOM 1967 C CA . ARG B 1 75 ? -23.219 12.758 5.855 1 93.44 75 ARG B CA 1
ATOM 1968 C C . ARG B 1 75 ? -24.625 13.195 6.238 1 93.44 75 ARG B C 1
ATOM 1970 O O . ARG B 1 75 ? -24.828 14.289 6.773 1 93.44 75 ARG B O 1
ATOM 1977 N N . VAL B 1 76 ? -25.547 12.383 6.027 1 94.25 76 VAL B N 1
ATOM 1978 C CA . VAL B 1 76 ? -26.938 12.75 6.219 1 94.25 76 VAL B CA 1
ATOM 1979 C C . VAL B 1 76 ? -27.25 12.844 7.711 1 94.25 76 VAL B C 1
ATOM 1981 O O . VAL B 1 76 ? -28.078 13.656 8.133 1 94.25 76 VAL B O 1
ATOM 1984 N N . THR B 1 77 ? -26.625 12.062 8.477 1 95 77 THR B N 1
ATOM 1985 C CA . THR B 1 77 ? -26.906 12.039 9.914 1 95 77 THR B CA 1
ATOM 1986 C C . THR B 1 77 ? -25.984 13.016 10.648 1 95 77 THR B C 1
ATOM 1988 O O . THR B 1 77 ? -26.125 13.211 11.859 1 95 77 THR B O 1
ATOM 1991 N N . GLY B 1 78 ? -24.953 13.5 9.984 1 92.06 78 GLY B N 1
ATOM 1992 C CA . GLY B 1 78 ? -24 14.398 10.617 1 92.06 78 GLY B CA 1
ATOM 1993 C C . GLY B 1 78 ? -23 13.688 11.516 1 92.06 78 GLY B C 1
ATOM 1994 O O . GLY B 1 78 ? -22.375 14.312 12.375 1 92.06 78 GLY B O 1
ATOM 1995 N N . LYS B 1 79 ? -22.938 12.484 11.445 1 90.56 79 LYS B N 1
ATOM 1996 C CA . LYS B 1 79 ? -22.047 11.68 12.273 1 90.56 79 LYS B CA 1
ATOM 1997 C C . LYS B 1 79 ? -20.688 11.5 11.594 1 90.56 79 LYS B C 1
ATOM 1999 O O . LYS B 1 79 ? -20.109 10.414 11.617 1 90.56 79 LYS B O 1
ATOM 2004 N N . THR B 1 80 ? -20.234 12.484 10.938 1 90.56 80 THR B N 1
ATOM 2005 C CA . THR B 1 80 ? -18.906 12.453 10.344 1 90.56 80 THR B CA 1
ATOM 2006 C C . THR B 1 80 ? -17.828 12.641 11.414 1 90.56 80 THR B C 1
ATOM 2008 O O . THR B 1 80 ? -17.984 13.469 12.312 1 90.56 80 THR B O 1
ATOM 2011 N N . SER B 1 81 ? -16.922 11.672 11.5 1 92.81 81 SER B N 1
ATOM 2012 C CA . SER B 1 81 ? -15.828 11.734 12.453 1 92.81 81 SER B CA 1
ATOM 2013 C C . SER B 1 81 ? -14.492 11.391 11.797 1 92.81 81 SER B C 1
ATOM 2015 O O . SER B 1 81 ? -14.461 10.695 10.789 1 92.81 81 SER B O 1
ATOM 2017 N N . GLN B 1 82 ? -13.492 11.961 12.336 1 94.06 82 GLN B N 1
ATOM 2018 C CA . GLN B 1 82 ? -12.148 11.656 11.844 1 94.06 82 GLN B CA 1
ATOM 2019 C C . GLN B 1 82 ? -11.805 10.188 12.078 1 94.06 82 GLN B C 1
ATOM 2021 O O . GLN B 1 82 ? -11.18 9.547 11.234 1 94.06 82 GLN B O 1
ATOM 2026 N N . LYS B 1 83 ? -12.25 9.68 13.234 1 94.56 83 LYS B N 1
ATOM 2027 C CA . LYS B 1 83 ? -12 8.281 13.547 1 94.56 83 LYS B CA 1
ATOM 2028 C C . LYS B 1 83 ? -12.688 7.355 12.555 1 94.56 83 LYS B C 1
ATOM 2030 O O . LYS B 1 83 ? -12.078 6.406 12.055 1 94.56 83 LYS B O 1
ATOM 2035 N N . GLY B 1 84 ? -13.875 7.629 12.305 1 93.88 84 GLY B N 1
ATOM 2036 C CA . GLY B 1 84 ? -14.617 6.848 11.328 1 93.88 84 GLY B CA 1
ATOM 2037 C C . GLY B 1 84 ? -14 6.891 9.938 1 93.88 84 GLY B C 1
ATOM 2038 O O . GLY B 1 84 ? -13.914 5.867 9.258 1 93.88 84 GLY B O 1
ATOM 2039 N N . SER B 1 85 ? -13.617 8.039 9.531 1 94.44 85 SER B N 1
ATOM 2040 C CA . SER B 1 85 ? -13 8.203 8.219 1 94.44 85 SER B CA 1
ATOM 2041 C C . SER B 1 85 ? -11.68 7.441 8.133 1 94.44 85 SER B C 1
ATOM 2043 O O . SER B 1 85 ? -11.391 6.82 7.109 1 94.44 85 SER B O 1
ATOM 2045 N N . TYR B 1 86 ? -10.938 7.523 9.188 1 96.56 86 TYR B N 1
ATOM 2046 C CA . TYR B 1 86 ? -9.664 6.805 9.25 1 96.56 86 TYR B CA 1
ATOM 2047 C C . TYR B 1 86 ? -9.891 5.301 9.148 1 96.56 86 TYR B C 1
ATOM 2049 O O . TYR B 1 86 ? -9.25 4.625 8.336 1 96.56 86 TYR B O 1
ATOM 2057 N N . LEU B 1 87 ? -10.734 4.793 9.93 1 95.88 87 LEU B N 1
ATOM 2058 C CA . LEU B 1 87 ? -10.984 3.355 9.953 1 95.88 87 LEU B CA 1
ATOM 2059 C C . LEU B 1 87 ? -11.578 2.889 8.625 1 95.88 87 LEU B C 1
ATOM 2061 O O . LEU B 1 87 ? -11.242 1.81 8.133 1 95.88 87 LEU B O 1
ATOM 2065 N N . ASP B 1 88 ? -12.469 3.709 8.156 1 96.12 88 ASP B N 1
ATOM 2066 C CA . ASP B 1 88 ? -13.047 3.402 6.852 1 96.12 88 ASP B CA 1
ATOM 2067 C C . ASP B 1 88 ? -11.961 3.262 5.789 1 96.12 88 ASP B C 1
ATOM 2069 O O . ASP B 1 88 ? -11.953 2.295 5.023 1 96.12 88 ASP B O 1
ATOM 2073 N N . SER B 1 89 ? -11.008 4.168 5.738 1 96.62 89 SER B N 1
ATOM 2074 C CA . SER B 1 89 ? -9.922 4.148 4.766 1 96.62 89 SER B CA 1
ATOM 2075 C C . SER B 1 89 ? -9.047 2.912 4.941 1 96.62 89 SER B C 1
ATOM 2077 O O . SER B 1 89 ? -8.641 2.287 3.957 1 96.62 89 SER B O 1
ATOM 2079 N N . MET B 1 90 ? -8.758 2.543 6.148 1 97.81 90 MET B N 1
ATOM 2080 C CA . MET B 1 90 ? -7.949 1.364 6.438 1 97.81 90 MET B CA 1
ATOM 2081 C C . MET B 1 90 ? -8.664 0.09 6 1 97.81 90 MET B C 1
ATOM 2083 O O . MET B 1 90 ? -8.062 -0.777 5.363 1 97.81 90 MET B O 1
ATOM 2087 N N . PHE B 1 91 ? -9.898 0.005 6.336 1 97.5 91 PHE B N 1
ATOM 2088 C CA . PHE B 1 91 ? -10.672 -1.188 6.027 1 97.5 91 PHE B CA 1
ATOM 2089 C C . PHE B 1 91 ? -10.844 -1.346 4.52 1 97.5 91 PHE B C 1
ATOM 2091 O O . PHE B 1 91 ? -10.891 -2.467 4.008 1 97.5 91 PHE B O 1
ATOM 2098 N N . ASP B 1 92 ? -10.922 -0.208 3.863 1 97.44 92 ASP B N 1
ATOM 2099 C CA . ASP B 1 92 ? -10.977 -0.245 2.406 1 97.44 92 ASP B CA 1
ATOM 2100 C C . ASP B 1 92 ? -9.75 -0.948 1.828 1 97.44 92 ASP B C 1
ATOM 2102 O O . ASP B 1 92 ? -9.867 -1.759 0.907 1 97.44 92 ASP B O 1
ATOM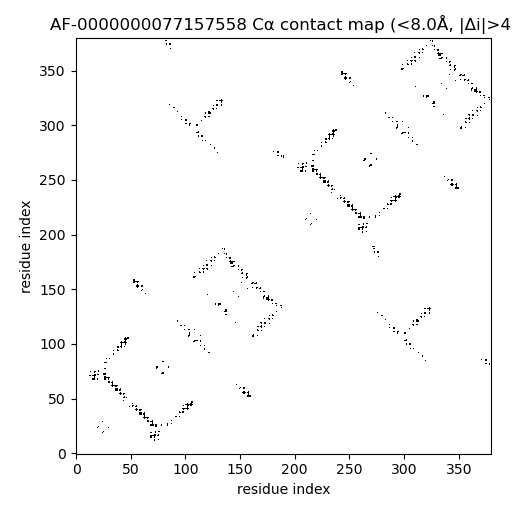 2106 N N . LYS B 1 93 ? -8.594 -0.628 2.375 1 98.25 93 LYS B N 1
ATOM 2107 C CA . LYS B 1 93 ? -7.363 -1.214 1.856 1 98.25 93 LYS B CA 1
ATOM 2108 C C . LYS B 1 93 ? -7.254 -2.688 2.236 1 98.25 93 LYS B C 1
ATOM 2110 O O . LYS B 1 93 ? -6.75 -3.5 1.456 1 98.25 93 LYS B O 1
ATOM 2115 N N . ILE B 1 94 ? -7.703 -3.016 3.377 1 98.38 94 ILE B N 1
ATOM 2116 C CA . ILE B 1 94 ? -7.703 -4.406 3.82 1 98.38 94 ILE B CA 1
ATOM 2117 C C . ILE B 1 94 ? -8.633 -5.227 2.934 1 98.38 94 ILE B C 1
ATOM 2119 O O . ILE B 1 94 ? -8.289 -6.336 2.516 1 98.38 94 ILE B O 1
ATOM 2123 N N . ALA B 1 95 ? -9.766 -4.691 2.66 1 98.38 95 ALA B N 1
ATOM 2124 C CA . ALA B 1 95 ? -10.711 -5.352 1.768 1 98.38 95 ALA B CA 1
ATOM 2125 C C . ALA B 1 95 ? -10.109 -5.562 0.383 1 98.38 95 ALA B C 1
ATOM 2127 O O . ALA B 1 95 ? -10.25 -6.641 -0.205 1 98.38 95 ALA B O 1
ATOM 2128 N N . GLU B 1 96 ? -9.5 -4.57 -0.114 1 98.44 96 GLU B N 1
ATOM 2129 C CA . GLU B 1 96 ? -8.875 -4.676 -1.428 1 98.44 96 GLU B CA 1
ATOM 2130 C C . GLU B 1 96 ? -7.809 -5.77 -1.445 1 98.44 96 GLU B C 1
ATOM 2132 O O . GLU B 1 96 ? -7.73 -6.551 -2.395 1 98.44 96 GLU B O 1
ATOM 2137 N N . THR B 1 97 ? -7.016 -5.785 -0.434 1 98.75 97 THR B N 1
ATOM 2138 C CA . THR B 1 97 ? -5.996 -6.824 -0.304 1 98.75 97 THR B CA 1
ATOM 2139 C C . THR B 1 97 ? -6.629 -8.211 -0.308 1 98.75 97 THR B C 1
ATOM 2141 O O . THR B 1 97 ? -6.164 -9.109 -1.011 1 98.75 97 THR B O 1
ATOM 2144 N N . ALA B 1 98 ? -7.699 -8.391 0.437 1 98.75 98 ALA B N 1
ATOM 2145 C CA . ALA B 1 98 ? -8.398 -9.672 0.511 1 98.75 98 ALA B CA 1
ATOM 2146 C C . ALA B 1 98 ? -8.922 -10.094 -0.86 1 98.75 98 ALA B C 1
ATOM 2148 O O . ALA B 1 98 ? -8.789 -11.258 -1.249 1 98.75 98 ALA B O 1
ATOM 2149 N N . ILE B 1 99 ? -9.477 -9.156 -1.538 1 98.75 99 ILE B N 1
ATOM 2150 C CA . ILE B 1 99 ? -10.07 -9.43 -2.844 1 98.75 99 ILE B CA 1
ATOM 2151 C C . ILE B 1 99 ? -8.992 -9.938 -3.799 1 98.75 99 ILE B C 1
ATOM 2153 O O . ILE B 1 99 ? -9.164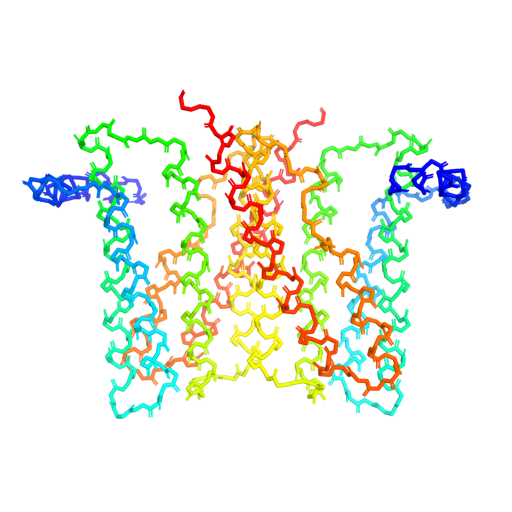 -10.977 -4.445 1 98.75 99 ILE B O 1
ATOM 2157 N N . PHE B 1 100 ? -7.883 -9.281 -3.891 1 98.88 100 PHE B N 1
ATOM 2158 C CA . PHE B 1 100 ? -6.824 -9.68 -4.82 1 98.88 100 PHE B CA 1
ATOM 2159 C C . PHE B 1 100 ? -6.168 -10.977 -4.371 1 98.88 100 PHE B C 1
ATOM 2161 O O . PHE B 1 100 ? -5.723 -11.773 -5.203 1 98.88 100 PHE B O 1
ATOM 2168 N N . LEU B 1 101 ? -6.121 -11.188 -3.035 1 98.81 101 LEU B N 1
ATOM 2169 C CA . LEU B 1 101 ? -5.652 -12.477 -2.545 1 98.81 101 LEU B CA 1
ATOM 2170 C C . LEU B 1 101 ? -6.562 -13.602 -3.025 1 98.81 101 LEU B C 1
ATOM 2172 O O . LEU B 1 101 ? -6.086 -14.664 -3.434 1 98.81 101 LEU B O 1
ATOM 2176 N N . GLY B 1 102 ? -7.863 -13.352 -2.959 1 98.75 102 GLY B N 1
ATOM 2177 C CA . GLY B 1 102 ? -8.805 -14.336 -3.475 1 98.75 102 GLY B CA 1
ATOM 2178 C C . GLY B 1 102 ? -8.617 -14.625 -4.953 1 98.75 102 GLY B C 1
ATOM 2179 O O . GLY B 1 102 ? -8.633 -15.781 -5.371 1 98.75 102 GLY B O 1
ATOM 2180 N N . ILE B 1 103 ? -8.422 -13.617 -5.707 1 98.69 103 ILE B N 1
ATOM 2181 C CA . ILE B 1 103 ? -8.211 -13.758 -7.145 1 98.69 103 ILE B CA 1
ATOM 2182 C C . ILE B 1 103 ? -6.945 -14.57 -7.406 1 98.69 103 ILE B C 1
ATOM 2184 O O . ILE B 1 103 ? -6.922 -15.43 -8.289 1 98.69 103 ILE B O 1
ATOM 2188 N N . LEU B 1 104 ? -5.93 -14.312 -6.641 1 98.75 104 LEU B N 1
ATOM 2189 C CA . LEU B 1 104 ? -4.664 -15.023 -6.754 1 98.75 104 LEU B CA 1
ATOM 2190 C C . LEU B 1 104 ? -4.84 -16.5 -6.434 1 98.75 104 LEU B C 1
ATOM 2192 O O . LEU B 1 104 ? -4.441 -17.375 -7.219 1 98.75 104 LEU B O 1
ATOM 2196 N N . VAL B 1 105 ? -5.457 -16.797 -5.363 1 98.31 105 VAL B N 1
ATOM 2197 C CA . VAL B 1 105 ? -5.621 -18.156 -4.883 1 98.31 105 VAL B CA 1
ATOM 2198 C C . VAL B 1 105 ? -6.543 -18.938 -5.824 1 98.31 105 VAL B C 1
ATOM 2200 O O . VAL B 1 105 ? -6.344 -20.125 -6.055 1 98.31 105 VAL B O 1
ATOM 2203 N N . GLY B 1 106 ? -7.516 -18.25 -6.379 1 97.62 106 GLY B N 1
ATOM 2204 C CA . GLY B 1 106 ? -8.453 -18.875 -7.305 1 97.62 106 GLY B CA 1
ATOM 2205 C C . GLY B 1 106 ? -7.84 -19.172 -8.664 1 97.62 106 GLY B C 1
ATOM 2206 O O . GLY B 1 106 ? -8.43 -19.891 -9.469 1 97.62 106 GLY B O 1
ATOM 2207 N N . GLY B 1 107 ? -6.691 -18.578 -8.898 1 97.31 107 GLY B N 1
ATOM 2208 C CA . GLY B 1 107 ? -5.992 -18.844 -10.148 1 97.31 107 GLY B CA 1
ATOM 2209 C C . GLY B 1 107 ? -6.582 -18.094 -11.328 1 97.31 107 GLY B C 1
ATOM 2210 O O . GLY B 1 107 ? -6.453 -18.547 -12.477 1 97.31 107 GLY B O 1
ATOM 2211 N N . TYR B 1 108 ? -7.129 -16.953 -11.117 1 97.31 108 TYR B N 1
ATOM 2212 C CA . TYR B 1 108 ? -7.883 -16.266 -12.164 1 97.31 108 TYR B CA 1
ATOM 2213 C C . TYR B 1 108 ? -6.977 -15.344 -12.977 1 97.31 108 TYR B C 1
ATOM 2215 O O . TYR B 1 108 ? -7.383 -14.828 -14.016 1 97.31 108 TYR B O 1
ATOM 2223 N N . ALA B 1 109 ? -5.832 -15.109 -12.5 1 98 109 ALA B N 1
ATOM 2224 C CA . ALA B 1 109 ? -4.836 -14.297 -13.195 1 98 109 ALA B CA 1
ATOM 2225 C C . ALA B 1 109 ? -3.422 -14.688 -12.781 1 98 109 ALA B C 1
ATOM 2227 O O . ALA B 1 109 ? -3.221 -15.273 -11.719 1 98 109 ALA B O 1
ATOM 2228 N N . GLU B 1 110 ? -2.459 -14.352 -13.656 1 98.56 110 GLU B N 1
ATOM 2229 C CA . GLU B 1 110 ? -1.068 -14.641 -13.32 1 98.56 110 GLU B CA 1
ATOM 2230 C C . GLU B 1 110 ? -0.665 -13.961 -12.016 1 98.56 110 GLU B C 1
ATOM 2232 O O . GLU B 1 110 ? -1.051 -12.812 -11.758 1 98.56 110 GLU B O 1
ATOM 2237 N N . PRO B 1 111 ? 0.097 -14.648 -11.188 1 98.69 111 PRO B N 1
ATOM 2238 C CA . PRO B 1 111 ? 0.451 -14.125 -9.867 1 98.69 111 PRO B CA 1
ATOM 2239 C C . PRO B 1 111 ? 1.166 -12.773 -9.945 1 98.69 111 PRO B C 1
ATOM 2241 O O . PRO B 1 111 ? 0.896 -11.883 -9.141 1 98.69 111 PRO B O 1
ATOM 2244 N N . TYR B 1 112 ? 2.074 -12.641 -10.891 1 98.69 112 TYR B N 1
ATOM 2245 C CA . TYR B 1 112 ? 2.824 -11.391 -10.945 1 98.69 112 TYR B CA 1
ATOM 2246 C C . TYR B 1 112 ? 1.921 -10.234 -11.352 1 98.69 112 TYR B C 1
ATOM 2248 O O . TYR B 1 112 ? 2.127 -9.102 -10.922 1 98.69 112 TYR B O 1
ATOM 2256 N N . LEU B 1 113 ? 0.905 -10.469 -12.156 1 98.81 113 LEU B N 1
ATOM 2257 C CA . LEU B 1 113 ? -0.057 -9.438 -12.531 1 98.81 113 LEU B CA 1
ATOM 2258 C C . LEU B 1 113 ? -0.911 -9.039 -11.328 1 98.81 113 LEU B C 1
ATOM 2260 O O . LEU B 1 113 ? -1.172 -7.852 -11.117 1 98.81 113 LEU B O 1
ATOM 2264 N N . VAL B 1 114 ? -1.335 -10.031 -10.57 1 98.94 114 VAL B N 1
ATOM 2265 C CA . VAL B 1 114 ? -2.154 -9.766 -9.391 1 98.94 114 VAL B CA 1
ATOM 2266 C C . VAL B 1 114 ? -1.355 -8.945 -8.383 1 98.94 114 VAL B C 1
ATOM 2268 O O . VAL B 1 114 ? -1.86 -7.965 -7.828 1 98.94 114 VAL B O 1
ATOM 2271 N N . LEU B 1 115 ? -0.113 -9.32 -8.172 1 98.88 115 LEU B N 1
ATOM 2272 C CA . LEU B 1 115 ? 0.747 -8.594 -7.242 1 98.88 115 LEU B CA 1
ATOM 2273 C C . LEU B 1 115 ? 0.921 -7.145 -7.688 1 98.88 115 LEU B C 1
ATOM 2275 O O . LEU B 1 115 ? 0.789 -6.223 -6.879 1 98.88 115 LEU B O 1
ATOM 2279 N N . LEU B 1 116 ? 1.186 -6.941 -8.938 1 98.88 116 LEU B N 1
ATOM 2280 C CA . LEU B 1 116 ? 1.389 -5.59 -9.461 1 98.88 116 LEU B CA 1
ATOM 2281 C C . LEU B 1 116 ? 0.117 -4.762 -9.32 1 98.88 116 LEU B C 1
ATOM 2283 O O . LEU B 1 116 ? 0.173 -3.588 -8.945 1 98.88 116 LEU B O 1
ATOM 2287 N N . ALA B 1 117 ? -0.992 -5.355 -9.625 1 98.88 117 ALA B N 1
ATOM 2288 C CA . ALA B 1 117 ? -2.264 -4.641 -9.562 1 98.88 117 ALA B CA 1
ATOM 2289 C C . ALA B 1 117 ? -2.543 -4.129 -8.156 1 98.88 117 ALA B C 1
ATOM 2291 O O . ALA B 1 117 ? -2.822 -2.945 -7.961 1 98.88 117 ALA B O 1
ATOM 2292 N N . ILE B 1 118 ? -2.434 -4.988 -7.184 1 98.88 118 ILE B N 1
ATOM 2293 C CA . ILE B 1 118 ? -2.803 -4.609 -5.824 1 98.88 118 ILE B CA 1
ATOM 2294 C C . ILE B 1 118 ? -1.75 -3.668 -5.25 1 98.88 118 ILE B C 1
ATOM 2296 O O . ILE B 1 118 ? -2.082 -2.715 -4.543 1 98.88 118 ILE B O 1
ATOM 2300 N N . THR B 1 119 ? -0.473 -3.855 -5.52 1 98.88 119 THR B N 1
ATOM 2301 C CA . THR B 1 119 ? 0.563 -3.002 -4.949 1 98.88 119 THR B CA 1
ATOM 2302 C C . THR B 1 119 ? 0.504 -1.603 -5.555 1 98.88 119 THR B C 1
ATOM 2304 O O . THR B 1 119 ? 0.602 -0.605 -4.836 1 98.88 119 THR B O 1
ATOM 2307 N N . LEU B 1 120 ? 0.322 -1.562 -6.883 1 98.81 120 LEU B N 1
ATOM 2308 C CA . LEU B 1 120 ? 0.172 -0.253 -7.512 1 98.81 120 LEU B CA 1
ATOM 2309 C C . LEU B 1 120 ? -1.074 0.458 -6.996 1 98.81 120 LEU B C 1
ATOM 2311 O O . LEU B 1 120 ? -1.061 1.675 -6.793 1 98.81 120 LEU B O 1
ATOM 2315 N N . SER B 1 121 ? -2.125 -0.266 -6.801 1 98.62 121 SER B N 1
ATOM 2316 C CA . SER B 1 121 ? -3.348 0.304 -6.246 1 98.62 121 SER B CA 1
ATOM 2317 C C . SER B 1 121 ? -3.105 0.89 -4.859 1 98.62 121 SER B C 1
ATOM 2319 O O . SER B 1 121 ? -3.543 2.004 -4.562 1 98.62 121 SER B O 1
ATOM 2321 N N . LEU B 1 122 ? -2.416 0.16 -4.062 1 98.69 122 LEU B N 1
ATOM 2322 C CA . LEU B 1 122 ? -2.111 0.632 -2.717 1 98.69 122 LEU B CA 1
ATOM 2323 C C . LEU B 1 122 ? -1.17 1.83 -2.76 1 98.69 122 LEU B C 1
ATOM 2325 O O . LEU B 1 122 ? -1.276 2.738 -1.934 1 98.69 122 LEU B O 1
ATOM 2329 N N . LEU B 1 123 ? -0.289 1.832 -3.721 1 98.69 123 LEU B N 1
ATOM 2330 C CA . LEU B 1 123 ? 0.648 2.943 -3.844 1 98.69 123 LEU B CA 1
ATOM 2331 C C . LEU B 1 123 ? -0.074 4.219 -4.262 1 98.69 123 LEU B C 1
ATOM 2333 O O . LEU B 1 123 ? 0.312 5.316 -3.855 1 98.69 123 LEU B O 1
ATOM 2337 N N . VAL B 1 124 ? -1.078 4.09 -5.082 1 98.25 124 VAL B N 1
ATOM 2338 C CA . VAL B 1 124 ? -1.903 5.242 -5.434 1 98.25 124 VAL B CA 1
ATOM 2339 C C . VAL B 1 124 ? -2.49 5.859 -4.168 1 98.25 124 VAL B C 1
ATOM 2341 O O . VAL B 1 124 ? -2.443 7.082 -3.986 1 98.25 124 VAL B O 1
ATOM 2344 N N . SER B 1 125 ? -2.996 5.055 -3.301 1 97.62 125 SER B N 1
ATOM 2345 C CA . SER B 1 125 ? -3.578 5.523 -2.047 1 97.62 125 SER B CA 1
ATOM 2346 C C . SER B 1 125 ? -2.506 6.07 -1.111 1 97.62 125 SER B C 1
ATOM 2348 O O . SER B 1 125 ? -2.734 7.059 -0.409 1 97.62 125 SER B O 1
ATOM 2350 N N . TYR B 1 126 ? -1.378 5.438 -1.117 1 98.19 126 TYR B N 1
ATOM 2351 C CA . TYR B 1 126 ? -0.263 5.91 -0.304 1 98.19 126 TYR B CA 1
ATOM 2352 C C . TYR B 1 126 ? 0.179 7.301 -0.745 1 98.19 126 TYR B C 1
ATOM 2354 O O . TYR B 1 126 ? 0.41 8.18 0.09 1 98.19 126 TYR B O 1
ATOM 2362 N N . ALA B 1 127 ? 0.286 7.484 -2.018 1 98.19 127 ALA B N 1
ATOM 2363 C CA . ALA B 1 127 ? 0.665 8.781 -2.57 1 98.19 127 ALA B CA 1
ATOM 2364 C C . ALA B 1 127 ? -0.302 9.875 -2.119 1 98.19 127 ALA B C 1
ATOM 2366 O O . ALA B 1 127 ? 0.121 10.969 -1.749 1 98.19 127 ALA B O 1
ATOM 2367 N N . ARG B 1 128 ? -1.527 9.586 -2.102 1 97.06 128 ARG B N 1
ATOM 2368 C CA . ARG B 1 128 ? -2.531 10.547 -1.662 1 97.06 128 ARG B CA 1
ATOM 2369 C C . ARG B 1 128 ? -2.379 10.859 -0.177 1 97.06 128 ARG B C 1
ATOM 2371 O O . ARG B 1 128 ? -2.42 12.023 0.228 1 97.06 128 ARG B O 1
ATOM 2378 N N . ALA B 1 129 ? -2.225 9.836 0.587 1 97.19 129 ALA B N 1
ATOM 2379 C CA . ALA B 1 129 ? -2.088 10.031 2.029 1 97.19 129 ALA B CA 1
ATOM 2380 C C . ALA B 1 129 ? -0.855 10.867 2.355 1 97.19 129 ALA B C 1
ATOM 2382 O O . ALA B 1 129 ? -0.913 11.766 3.199 1 97.19 129 ALA B O 1
ATOM 2383 N N . LYS B 1 130 ? 0.217 10.578 1.69 1 97.44 130 LYS B N 1
ATOM 2384 C CA . LYS B 1 130 ? 1.449 11.328 1.916 1 97.44 130 LYS B CA 1
ATOM 2385 C C . LYS B 1 130 ? 1.29 12.789 1.492 1 97.44 130 LYS B C 1
ATOM 2387 O O . LYS B 1 130 ? 1.797 13.695 2.158 1 97.44 130 LYS B O 1
ATOM 2392 N N . SER B 1 131 ? 0.646 12.969 0.397 1 97.19 131 SER B N 1
ATOM 2393 C CA . SER B 1 131 ? 0.398 14.328 -0.082 1 97.19 131 SER B CA 1
ATOM 2394 C C . SER B 1 131 ? -0.479 15.102 0.892 1 97.19 131 SER B C 1
ATOM 2396 O O . SER B 1 131 ? -0.221 16.281 1.166 1 97.19 131 SER B O 1
ATOM 2398 N N . ASP B 1 132 ? -1.485 14.5 1.45 1 95.75 132 ASP B N 1
ATOM 2399 C CA . ASP B 1 132 ? -2.359 15.125 2.434 1 95.75 132 ASP B CA 1
ATOM 2400 C C . ASP B 1 132 ? -1.575 15.555 3.672 1 95.75 132 ASP B C 1
ATOM 2402 O O . ASP B 1 132 ? -1.85 16.609 4.254 1 95.75 132 ASP B O 1
ATOM 2406 N N . ALA B 1 133 ? -0.628 14.758 4.012 1 94.88 133 ALA B N 1
ATOM 2407 C CA . ALA B 1 133 ? 0.159 15.016 5.215 1 94.88 133 ALA B CA 1
ATOM 2408 C C . ALA B 1 133 ? 0.991 16.281 5.07 1 94.88 133 ALA B C 1
ATOM 2410 O O . ALA B 1 133 ? 1.394 16.891 6.066 1 94.88 133 ALA B O 1
ATOM 2411 N N . ILE B 1 134 ? 1.264 16.719 3.83 1 94.81 134 ILE B N 1
ATOM 2412 C CA . ILE B 1 134 ? 2.059 17.922 3.615 1 94.81 134 ILE B CA 1
ATOM 2413 C C . ILE B 1 134 ? 1.203 18.984 2.939 1 94.81 134 ILE B C 1
ATOM 2415 O O . ILE B 1 134 ? 1.729 19.891 2.291 1 94.81 134 ILE B O 1
ATOM 2419 N N . ASN B 1 135 ? -0.108 18.781 2.949 1 93.56 135 ASN B N 1
ATOM 2420 C CA . ASN B 1 135 ? -1.13 19.75 2.576 1 93.56 135 ASN B CA 1
ATOM 2421 C C . ASN B 1 135 ? -1.152 19.984 1.068 1 93.56 135 ASN B C 1
ATOM 2423 O O . ASN B 1 135 ? -1.335 21.125 0.619 1 93.56 135 ASN B O 1
ATOM 2427 N N . VAL B 1 136 ? -0.817 19 0.317 1 94.44 136 VAL B N 1
ATOM 2428 C CA . VAL B 1 136 ? -1.026 19 -1.127 1 94.44 136 VAL B CA 1
ATOM 2429 C C . VAL B 1 136 ? -2.238 18.141 -1.475 1 94.44 136 VAL B C 1
ATOM 2431 O O . VAL B 1 136 ? -2.209 16.922 -1.304 1 94.44 136 VAL B O 1
ATOM 2434 N N . LYS B 1 137 ? -3.232 18.75 -1.968 1 91.81 137 LYS B N 1
ATOM 2435 C CA . LYS B 1 137 ? -4.48 18.047 -2.219 1 91.81 137 LYS B CA 1
ATOM 2436 C C . LYS B 1 137 ? -4.457 17.344 -3.578 1 91.81 137 LYS B C 1
ATOM 2438 O O . LYS B 1 137 ? -4.117 17.969 -4.59 1 91.81 137 LYS B O 1
ATOM 2443 N N . LEU B 1 138 ? -4.828 16.125 -3.553 1 91.88 138 LEU B N 1
ATOM 2444 C CA . LEU B 1 138 ? -4.824 15.336 -4.781 1 91.88 138 LEU B CA 1
ATOM 2445 C C . LEU B 1 138 ? -6.238 14.906 -5.16 1 91.88 138 LEU B C 1
ATOM 2447 O O . LEU B 1 138 ? -6.422 14.039 -6.02 1 91.88 138 LEU B O 1
ATOM 2451 N N . GLN B 1 139 ? -7.141 15.469 -4.504 1 82.62 139 GLN B N 1
ATOM 2452 C CA . GLN B 1 139 ? -8.516 15.109 -4.844 1 82.62 139 GLN B CA 1
ATOM 2453 C C . GLN B 1 139 ? -8.797 15.359 -6.32 1 82.62 139 GLN B C 1
ATOM 2455 O O . GLN B 1 139 ? -8.508 16.438 -6.84 1 82.62 139 GLN B O 1
ATOM 2460 N N . GLY B 1 140 ? -9.219 14.359 -7.055 1 81.88 140 GLY B N 1
ATOM 2461 C CA . GLY B 1 140 ? -9.562 14.516 -8.461 1 81.88 140 GLY B CA 1
ATOM 2462 C C . GLY B 1 140 ? -8.375 14.32 -9.391 1 81.88 140 GLY B C 1
ATOM 2463 O O . GLY B 1 140 ? -8.516 14.406 -10.609 1 81.88 140 GLY B O 1
ATOM 2464 N N . VAL B 1 141 ? -7.262 14.102 -8.781 1 85.44 141 VAL B N 1
ATOM 2465 C CA . VAL B 1 141 ? -6.07 13.883 -9.602 1 85.44 141 VAL B CA 1
ATOM 2466 C C . VAL B 1 141 ? -5.926 12.398 -9.914 1 85.44 141 VAL B C 1
ATOM 2468 O O . VAL B 1 141 ? -5.855 11.562 -9.008 1 85.44 141 VAL B O 1
ATOM 2471 N N . GLY B 1 142 ? -5.965 12.062 -11.219 1 87.06 142 GLY B N 1
ATOM 2472 C CA . GLY B 1 142 ? -5.781 10.68 -11.656 1 87.06 142 GLY B CA 1
ATOM 2473 C C . GLY B 1 142 ? -6.953 10.148 -12.453 1 87.06 142 GLY B C 1
ATOM 2474 O O . GLY B 1 142 ? -8.078 10.633 -12.312 1 87.06 142 GLY B O 1
ATOM 2475 N N . ILE B 1 143 ? -6.793 9.156 -13.195 1 87.38 143 ILE B N 1
ATOM 2476 C CA . ILE B 1 143 ? -7.805 8.656 -14.125 1 87.38 143 ILE B CA 1
ATOM 2477 C C . ILE B 1 143 ? -8.609 7.539 -13.461 1 87.38 143 ILE B C 1
ATOM 2479 O O . ILE B 1 143 ? -9.68 7.172 -13.945 1 87.38 143 ILE B O 1
ATOM 2483 N N . GLY B 1 144 ? -8.078 7 -12.453 1 85.06 144 GLY B N 1
ATOM 2484 C CA . GLY B 1 144 ? -8.797 5.887 -11.852 1 85.06 144 GLY B CA 1
ATOM 2485 C C . GLY B 1 144 ? -8.57 5.762 -10.359 1 85.06 144 GLY B C 1
ATOM 2486 O O . GLY B 1 144 ? -7.48 5.379 -9.922 1 85.06 144 GLY B O 1
ATOM 2487 N N . GLU B 1 145 ? -9.648 6.031 -9.711 1 90.62 145 GLU B N 1
ATOM 2488 C CA . GLU B 1 145 ? -9.625 5.852 -8.266 1 90.62 145 GLU B CA 1
ATOM 2489 C C . GLU B 1 145 ? -10.086 4.449 -7.875 1 90.62 145 GLU B C 1
ATOM 2491 O O . GLU B 1 145 ? -10.211 3.57 -8.734 1 90.62 145 GLU B O 1
ATOM 2496 N N . ARG B 1 146 ? -10.062 4.199 -6.625 1 91.88 146 ARG B N 1
ATOM 2497 C CA . ARG B 1 146 ? -10.336 2.865 -6.105 1 91.88 146 ARG B CA 1
ATOM 2498 C C . ARG B 1 146 ? -11.648 2.318 -6.66 1 91.88 146 ARG B C 1
ATOM 2500 O O . ARG B 1 146 ? -11.711 1.17 -7.102 1 91.88 146 ARG B O 1
ATOM 2507 N N . ALA B 1 147 ? -12.664 3.115 -6.684 1 90.62 147 ALA B N 1
ATOM 2508 C CA . ALA B 1 147 ? -13.992 2.684 -7.125 1 90.62 147 ALA B CA 1
ATOM 2509 C C . ALA B 1 147 ? -13.953 2.203 -8.57 1 90.62 147 ALA B C 1
ATOM 2511 O O . ALA B 1 147 ? -14.516 1.154 -8.898 1 90.62 147 ALA B O 1
ATOM 2512 N N . GLU B 1 148 ? -13.312 2.945 -9.398 1 94.56 148 GLU B N 1
ATOM 2513 C CA . GLU B 1 148 ? -13.211 2.598 -10.812 1 94.56 148 GLU B CA 1
ATOM 2514 C C . GLU B 1 148 ? -12.445 1.291 -11 1 94.56 148 GLU B C 1
ATOM 2516 O O . GLU B 1 148 ? -12.844 0.447 -11.812 1 94.56 148 GLU B O 1
ATOM 2521 N N . ARG B 1 149 ? -11.383 1.166 -10.297 1 97.12 149 ARG B N 1
ATOM 2522 C CA . ARG B 1 149 ? -10.57 -0.038 -10.438 1 97.12 149 ARG B CA 1
ATOM 2523 C C . ARG B 1 149 ? -11.328 -1.271 -9.961 1 97.12 149 ARG B C 1
ATOM 2525 O O . ARG B 1 149 ? -11.266 -2.33 -10.586 1 97.12 149 ARG B O 1
ATOM 2532 N N . LEU B 1 150 ? -12.055 -1.153 -8.898 1 96.38 150 LEU B N 1
ATOM 2533 C CA . LEU B 1 150 ? -12.82 -2.283 -8.383 1 96.38 150 LEU B CA 1
ATOM 2534 C C . LEU B 1 150 ? -13.984 -2.619 -9.305 1 96.38 150 LEU B C 1
ATOM 2536 O O . LEU B 1 150 ? -14.352 -3.785 -9.445 1 96.38 150 LEU B O 1
ATOM 2540 N N . LEU B 1 151 ? -14.531 -1.595 -9.93 1 96.88 151 LEU B N 1
ATOM 2541 C CA . LEU B 1 151 ? -15.586 -1.833 -10.906 1 96.88 151 LEU B CA 1
ATOM 2542 C C . LEU B 1 151 ? -15.062 -2.631 -12.094 1 96.88 151 LEU B C 1
ATOM 2544 O O . LEU B 1 151 ? -15.75 -3.512 -12.609 1 96.88 151 LEU B O 1
ATOM 2548 N N . VAL B 1 152 ? -13.883 -2.26 -12.5 1 98.19 152 VAL B N 1
ATOM 2549 C CA . VAL B 1 152 ? -13.25 -2.986 -13.594 1 98.19 152 VAL B CA 1
ATOM 2550 C C . VAL B 1 152 ? -13.125 -4.465 -13.234 1 98.19 152 VAL B C 1
ATOM 2552 O O . VAL B 1 152 ? -13.484 -5.34 -14.023 1 98.19 152 VAL B O 1
ATOM 2555 N N . ILE B 1 153 ? -12.641 -4.75 -12.031 1 98.62 153 ILE B N 1
ATOM 2556 C CA . ILE B 1 153 ? -12.469 -6.117 -11.562 1 98.62 153 ILE B CA 1
ATOM 2557 C C . ILE B 1 153 ? -13.812 -6.836 -11.539 1 98.62 153 ILE B C 1
ATOM 2559 O O . ILE B 1 153 ? -13.938 -7.961 -12.031 1 98.62 153 ILE B O 1
ATOM 2563 N N . ALA B 1 154 ? -14.805 -6.156 -10.992 1 98.25 154 ALA B N 1
ATOM 2564 C CA . ALA B 1 154 ? -16.109 -6.785 -10.812 1 98.25 154 ALA B CA 1
ATOM 2565 C C . ALA B 1 154 ? -16.781 -7.059 -12.156 1 98.25 154 ALA B C 1
ATOM 2567 O O . ALA B 1 154 ? -17.188 -8.188 -12.438 1 98.25 154 ALA B O 1
ATOM 2568 N N . ILE B 1 155 ? -16.844 -6.125 -13.008 1 98.06 155 ILE B N 1
ATOM 2569 C CA . ILE B 1 155 ? -17.625 -6.215 -14.234 1 98.06 155 ILE B CA 1
ATOM 2570 C C . ILE B 1 155 ? -16.906 -7.125 -15.234 1 98.06 155 ILE B C 1
ATOM 2572 O O . ILE B 1 155 ? -17.5 -8.086 -15.742 1 98.06 155 ILE B O 1
ATOM 2576 N N . ILE B 1 156 ? -15.68 -6.844 -15.516 1 98.12 156 ILE B N 1
ATOM 2577 C CA . ILE B 1 156 ? -14.938 -7.645 -16.484 1 98.12 156 ILE B CA 1
ATOM 2578 C C . ILE B 1 156 ? -14.719 -9.047 -15.922 1 98.12 156 ILE B C 1
ATOM 2580 O O . ILE B 1 156 ? -14.734 -10.031 -16.672 1 98.12 156 ILE B O 1
ATOM 2584 N N . GLY B 1 157 ? -14.578 -9.141 -14.586 1 97 157 GLY B N 1
ATOM 2585 C CA . GLY B 1 157 ? -14.477 -10.445 -13.945 1 97 157 GLY B CA 1
ATOM 2586 C C . GLY B 1 157 ? -15.734 -11.281 -14.102 1 97 157 GLY B C 1
ATOM 2587 O O . GLY B 1 157 ? -15.656 -12.477 -14.406 1 97 157 GLY B O 1
ATOM 2588 N N . ILE B 1 158 ? -16.859 -10.664 -13.977 1 97.25 158 ILE B N 1
ATOM 2589 C CA . ILE B 1 158 ? -18.141 -11.352 -14.086 1 97.25 158 ILE B CA 1
ATOM 2590 C C . ILE B 1 158 ? -18.297 -11.922 -15.492 1 97.25 158 ILE B C 1
ATOM 2592 O O . ILE B 1 158 ? -18.812 -13.031 -15.664 1 97.25 158 ILE B O 1
ATOM 2596 N N . ILE B 1 159 ? -17.766 -11.211 -16.453 1 96.88 159 ILE B N 1
ATOM 2597 C CA . ILE B 1 159 ? -17.938 -11.633 -17.844 1 96.88 159 ILE B CA 1
ATOM 2598 C C . ILE B 1 159 ? -16.922 -12.734 -18.172 1 96.88 159 ILE B C 1
ATOM 2600 O O . ILE B 1 159 ? -16.984 -13.344 -19.234 1 96.88 159 ILE B O 1
ATOM 2604 N N . GLY B 1 160 ? -16.016 -12.984 -17.312 1 96.12 160 GLY B N 1
ATOM 2605 C CA . GLY B 1 160 ? -15.148 -14.148 -17.469 1 96.12 160 GLY B CA 1
ATOM 2606 C C . GLY B 1 160 ? -13.727 -13.789 -17.859 1 96.12 160 GLY B C 1
ATOM 2607 O O . GLY B 1 160 ? -12.914 -14.672 -18.141 1 96.12 160 GLY B O 1
ATOM 2608 N N . PHE B 1 161 ? -13.414 -12.461 -17.953 1 97.62 161 PHE B N 1
ATOM 2609 C CA . PHE B 1 161 ? -12.094 -12.023 -18.391 1 97.62 161 PHE B CA 1
ATOM 2610 C C . PHE B 1 161 ? -11.328 -11.383 -17.234 1 97.62 161 PHE B C 1
ATOM 2612 O O . PHE B 1 161 ? -10.852 -10.25 -17.359 1 97.62 161 PHE B O 1
ATOM 2619 N N . MET B 1 162 ? -11.094 -12.188 -16.219 1 98.19 162 MET B N 1
ATOM 2620 C CA . MET B 1 162 ? -10.484 -11.656 -15.008 1 98.19 162 MET B CA 1
ATOM 2621 C C . MET B 1 162 ? -9.039 -11.242 -15.266 1 98.19 162 MET B C 1
ATOM 2623 O O . MET B 1 162 ? -8.586 -10.211 -14.766 1 98.19 162 MET B O 1
ATOM 2627 N N . GLU B 1 163 ? -8.336 -12 -16.016 1 98.38 163 GLU B N 1
ATOM 2628 C CA . GLU B 1 163 ? -6.949 -11.633 -16.281 1 98.38 163 GLU B CA 1
ATOM 2629 C C . GLU B 1 163 ? -6.855 -10.281 -16.984 1 98.38 163 GLU B C 1
ATOM 2631 O O . GLU B 1 163 ? -6 -9.461 -16.656 1 98.38 163 GLU B O 1
ATOM 2636 N N . ILE B 1 164 ? -7.699 -10.062 -17.938 1 98.69 164 ILE B N 1
ATOM 2637 C CA . ILE B 1 164 ? -7.754 -8.781 -18.625 1 98.69 164 ILE B CA 1
ATOM 2638 C C . ILE B 1 164 ? -8.109 -7.672 -17.641 1 98.69 164 ILE B C 1
ATOM 2640 O O . ILE B 1 164 ? -7.531 -6.582 -17.688 1 98.69 164 ILE B O 1
ATOM 2644 N N . ALA B 1 165 ? -9.078 -7.941 -16.75 1 98.75 165 ALA B N 1
ATOM 2645 C CA . ALA B 1 165 ? -9.453 -6.977 -15.719 1 98.75 165 ALA B CA 1
ATOM 2646 C C . ALA B 1 165 ? -8.242 -6.566 -14.883 1 98.75 165 ALA B C 1
ATOM 2648 O O . ALA B 1 165 ? -8.016 -5.379 -14.641 1 98.75 165 ALA B O 1
ATOM 2649 N N . VAL B 1 166 ? -7.484 -7.539 -14.492 1 98.81 166 VAL B N 1
ATOM 2650 C CA . VAL B 1 166 ? -6.316 -7.301 -13.656 1 98.81 166 VAL B CA 1
ATOM 2651 C C . VAL B 1 166 ? -5.289 -6.473 -14.422 1 98.81 166 VAL B C 1
ATOM 2653 O O . VAL B 1 166 ? -4.699 -5.539 -13.875 1 98.81 166 VAL B O 1
ATOM 2656 N N . ILE B 1 167 ? -5.074 -6.727 -15.688 1 98.88 167 ILE B N 1
ATOM 2657 C CA . ILE B 1 167 ? -4.141 -5.977 -16.531 1 98.88 167 ILE B CA 1
ATOM 2658 C C . ILE B 1 167 ? -4.598 -4.523 -16.625 1 98.88 167 ILE B C 1
ATOM 2660 O O . ILE B 1 167 ? -3.785 -3.604 -16.516 1 98.88 167 ILE B O 1
ATOM 2664 N N . ILE B 1 168 ? -5.871 -4.344 -16.844 1 98.75 168 ILE B N 1
ATOM 2665 C CA . ILE B 1 168 ? -6.426 -2.998 -16.938 1 98.75 168 ILE B CA 1
ATOM 2666 C C . ILE B 1 168 ? -6.172 -2.242 -15.633 1 98.75 168 ILE B C 1
ATOM 2668 O O . ILE B 1 168 ? -5.781 -1.072 -15.648 1 98.75 168 ILE B O 1
ATOM 2672 N N . VAL B 1 169 ? -6.387 -2.877 -14.508 1 98.69 169 VAL B N 1
ATOM 2673 C CA . VAL B 1 169 ? -6.156 -2.256 -13.203 1 98.69 169 VAL B CA 1
ATOM 2674 C C . VAL B 1 169 ? -4.68 -1.89 -13.062 1 98.69 169 VAL B C 1
ATOM 2676 O O . VAL B 1 169 ? -4.348 -0.817 -12.547 1 98.69 169 VAL B O 1
ATOM 2679 N N . VAL B 1 170 ? -3.754 -2.76 -13.508 1 98.75 170 VAL B N 1
ATOM 2680 C CA . VAL B 1 170 ? -2.324 -2.473 -13.469 1 98.75 170 VAL B CA 1
ATOM 2681 C C . VAL B 1 170 ? -2.033 -1.179 -14.227 1 98.75 170 VAL B C 1
ATOM 2683 O O . VAL B 1 170 ? -1.35 -0.291 -13.711 1 98.75 170 VAL B O 1
ATOM 2686 N N . ILE B 1 171 ? -2.598 -1.06 -15.367 1 98.62 171 ILE B N 1
ATOM 2687 C CA . ILE B 1 171 ? -2.336 0.077 -16.25 1 98.62 171 ILE B CA 1
ATOM 2688 C C . ILE B 1 171 ? -2.92 1.348 -15.633 1 98.62 171 ILE B C 1
ATOM 2690 O O . ILE B 1 171 ? -2.223 2.357 -15.5 1 98.62 171 ILE B O 1
ATOM 2694 N N . ILE B 1 172 ? -4.148 1.302 -15.203 1 98 172 ILE B N 1
ATOM 2695 C CA . ILE B 1 172 ? -4.84 2.455 -14.641 1 98 172 ILE B CA 1
ATOM 2696 C C . ILE B 1 172 ? -4.133 2.908 -13.359 1 98 172 ILE B C 1
ATOM 2698 O O . ILE B 1 172 ? -3.91 4.105 -13.156 1 98 172 ILE B O 1
ATOM 2702 N N . ALA B 1 173 ? -3.811 1.959 -12.531 1 98.38 173 ALA B N 1
ATOM 2703 C CA . ALA B 1 173 ? -3.16 2.285 -11.266 1 98.38 173 ALA B CA 1
ATOM 2704 C C . ALA B 1 173 ? -1.769 2.867 -11.5 1 98.38 173 ALA B C 1
ATOM 2706 O O . ALA B 1 173 ? -1.357 3.803 -10.805 1 98.38 173 ALA B O 1
ATOM 2707 N N . ALA B 1 174 ? -1.013 2.334 -12.477 1 98.38 174 ALA B N 1
ATOM 2708 C CA . ALA B 1 174 ? 0.32 2.844 -12.789 1 98.38 174 ALA B CA 1
ATOM 2709 C C . ALA B 1 174 ? 0.254 4.285 -13.281 1 98.38 174 ALA B C 1
ATOM 2711 O O . ALA B 1 174 ? 1.016 5.141 -12.82 1 98.38 174 ALA B O 1
ATOM 2712 N N . ILE B 1 175 ? -0.629 4.535 -14.133 1 98.19 175 ILE B N 1
ATOM 2713 C CA . ILE B 1 175 ? -0.79 5.875 -14.688 1 98.19 175 ILE B CA 1
ATOM 2714 C C . ILE B 1 175 ? -1.194 6.844 -13.578 1 98.19 175 ILE B C 1
ATOM 2716 O O . ILE B 1 175 ? -0.623 7.93 -13.453 1 98.19 175 ILE B O 1
ATOM 2720 N N . THR B 1 176 ? -2.148 6.461 -12.789 1 98 176 THR B N 1
ATOM 2721 C CA . THR B 1 176 ? -2.629 7.297 -11.695 1 98 176 THR B CA 1
ATOM 2722 C C . THR B 1 176 ? -1.505 7.59 -10.703 1 98 176 THR B C 1
ATOM 2724 O O . THR B 1 176 ? -1.374 8.711 -10.219 1 98 176 THR B O 1
ATOM 2727 N N . LEU B 1 177 ? -0.731 6.582 -10.375 1 98.12 177 LEU B N 1
ATOM 2728 C CA . LEU B 1 177 ? 0.379 6.75 -9.445 1 98.12 177 LEU B CA 1
ATOM 2729 C C . LEU B 1 177 ? 1.377 7.777 -9.977 1 98.12 177 LEU B C 1
ATOM 2731 O O . LEU B 1 177 ? 1.795 8.68 -9.242 1 98.12 177 LEU B O 1
ATOM 2735 N N . ILE B 1 178 ? 1.749 7.684 -11.219 1 97.88 178 ILE B N 1
ATOM 2736 C CA . ILE B 1 178 ? 2.703 8.602 -11.836 1 97.88 178 ILE B CA 1
ATOM 2737 C C . ILE B 1 178 ? 2.135 10.016 -11.828 1 97.88 178 ILE B C 1
ATOM 2739 O O . ILE B 1 178 ? 2.832 10.969 -11.477 1 97.88 178 ILE B O 1
ATOM 2743 N N . GLN B 1 179 ? 0.908 10.148 -12.156 1 97.88 179 GLN B N 1
ATOM 2744 C CA . GLN B 1 179 ? 0.247 11.453 -12.156 1 97.88 179 GLN B CA 1
ATOM 2745 C C . GLN B 1 179 ? 0.302 12.094 -10.773 1 97.88 179 GLN B C 1
ATOM 2747 O O . GLN B 1 179 ? 0.657 13.266 -10.633 1 97.88 179 GLN B O 1
ATOM 2752 N N . ARG B 1 180 ? -0.002 11.328 -9.797 1 97.69 180 ARG B N 1
ATOM 2753 C CA . ARG B 1 180 ? -0.055 11.859 -8.438 1 97.69 180 ARG B CA 1
ATOM 2754 C C . ARG B 1 180 ? 1.339 12.219 -7.938 1 97.69 180 ARG B C 1
ATOM 2756 O O . ARG B 1 180 ? 1.512 13.219 -7.234 1 97.69 180 ARG B O 1
ATOM 2763 N N . MET B 1 181 ? 2.293 11.422 -8.266 1 97.62 181 MET B N 1
ATOM 2764 C CA . MET B 1 181 ? 3.66 11.719 -7.852 1 97.62 181 MET B CA 1
ATOM 2765 C C . MET B 1 181 ? 4.145 13.023 -8.484 1 97.62 181 MET B C 1
ATOM 2767 O O . MET B 1 181 ? 4.75 13.859 -7.805 1 97.62 181 MET B O 1
ATOM 2771 N N . ILE B 1 182 ? 3.838 13.242 -9.742 1 96.81 182 ILE B N 1
ATOM 2772 C CA . ILE B 1 182 ? 4.273 14.43 -10.461 1 96.81 182 ILE B CA 1
ATOM 2773 C C . ILE B 1 182 ? 3.561 15.664 -9.898 1 96.81 182 ILE B C 1
ATOM 2775 O O . ILE B 1 182 ? 4.195 16.672 -9.602 1 96.81 182 ILE B O 1
ATOM 2779 N N . VAL B 1 183 ? 2.275 15.547 -9.75 1 96.69 183 VAL B N 1
ATOM 2780 C CA . VAL B 1 183 ? 1.487 16.672 -9.273 1 96.69 183 VAL B CA 1
ATOM 2781 C C . VAL B 1 183 ? 1.934 17.047 -7.863 1 96.69 183 VAL B C 1
ATOM 2783 O O . VAL B 1 183 ? 2.107 18.234 -7.555 1 96.69 183 VAL B O 1
ATOM 2786 N N . THR B 1 184 ? 2.125 16.047 -7 1 97 184 THR B N 1
ATOM 2787 C CA . THR B 1 184 ? 2.561 16.344 -5.641 1 97 184 THR B CA 1
ATOM 2788 C C . THR B 1 184 ? 3.941 17 -5.641 1 97 184 THR B C 1
ATOM 2790 O O . THR B 1 184 ? 4.145 18.031 -5 1 97 184 THR B O 1
ATOM 2793 N N . ALA B 1 185 ? 4.906 16.469 -6.363 1 95.38 185 ALA B N 1
ATOM 2794 C CA . ALA B 1 185 ? 6.273 16.984 -6.406 1 95.38 185 ALA B CA 1
ATOM 2795 C C . ALA B 1 185 ? 6.305 18.422 -6.914 1 95.38 185 ALA B C 1
ATOM 2797 O O . ALA B 1 185 ? 7.094 19.234 -6.43 1 95.38 185 ALA B O 1
ATOM 2798 N N . LYS B 1 186 ? 5.422 18.734 -7.797 1 95.25 186 LYS B N 1
ATOM 2799 C CA . LYS B 1 186 ? 5.387 20.062 -8.398 1 95.25 186 LYS B CA 1
ATOM 2800 C C . LYS B 1 186 ? 4.723 21.078 -7.469 1 95.25 186 LYS B C 1
ATOM 2802 O O . LYS B 1 186 ? 4.988 22.281 -7.555 1 95.25 186 LYS B O 1
ATOM 2807 N N . ASN B 1 187 ? 3.912 20.594 -6.559 1 95 187 ASN B N 1
ATOM 2808 C CA . ASN B 1 187 ? 3.121 21.516 -5.746 1 95 187 ASN B CA 1
ATOM 2809 C C . ASN B 1 187 ? 3.66 21.625 -4.324 1 95 187 ASN B C 1
ATOM 2811 O O . ASN B 1 187 ? 3.07 22.297 -3.479 1 95 187 ASN B O 1
ATOM 2815 N N . ILE B 1 188 ? 4.723 20.891 -4.09 1 93.31 188 ILE B N 1
ATOM 2816 C CA . ILE B 1 188 ? 5.363 21.047 -2.789 1 93.31 188 ILE B CA 1
ATOM 2817 C C . ILE B 1 188 ? 6.082 22.406 -2.729 1 93.31 188 ILE B C 1
ATOM 2819 O O . ILE B 1 188 ? 6.875 22.734 -3.613 1 93.31 188 ILE B O 1
ATOM 2823 N N . LYS B 1 189 ? 5.59 23.266 -1.763 1 80.31 189 LYS B N 1
ATOM 2824 C CA . LYS B 1 189 ? 6.164 24.609 -1.607 1 80.31 189 LYS B CA 1
ATOM 2825 C C . LYS B 1 189 ? 7.332 24.594 -0.626 1 80.31 189 LYS B C 1
ATOM 2827 O O . LYS B 1 189 ? 7.188 24.141 0.512 1 80.31 189 LYS B O 1
ATOM 2832 N N . GLU B 1 190 ? 8.578 24.359 -1.084 1 71.31 190 GLU B N 1
ATOM 2833 C CA . GLU B 1 190 ? 9.742 24.406 -0.206 1 71.31 190 GLU B CA 1
ATOM 2834 C C . GLU B 1 190 ? 9.875 25.766 0.472 1 71.31 190 GLU B C 1
ATOM 2836 O O . GLU B 1 190 ? 9.43 26.781 -0.07 1 71.31 190 GLU B O 1
#

Organism: Nitrosopumilus maritimus (strain SCM1) (NCBI:txid436308)

Secondary structure (DSSP, 8-state):
-HHHHHHHHHHHHHHHHHHHHTTT--HHHHHHHHHHHHHHHHHHHHHT-TTHHHHHHHHHHHHHHHHHHHHHHHHHHT---HHHHHHHHHHHHHHHHHHHHHHHHHT-S-HHHHHHHHHHHHHHHHHHHHHHHTT---TT-SS--HHHHHHHHHHHHHTT-HHHHHHHHHHHHHHHHHHHHHHHHHH---/-HHHHHHHHHHHHHHHHHHHHTTT--HHHHHHHHHHHHHHHHHHHHHT-TTHHHHHHHHHHHHHHHHHHHHHHHHHHT---HHHHHHHHHHHHHHHHHHHHHHHHHT-S-HHHHHHHHHHHHHHHHHHHHHHHTT---TT-SS--HHHHHHHHHHHHHTT-HHHHHHHHHHHHHHHHHHHHHHHHHH---

Foldseek 3Di:
DVVVVCVVCVVVLLVLLVVVLVVVDALVVLLVVLLVLLLVLLQLLQVLDVLSLQSSLVSLVVSVVSLSNSVSVCVNVVVDDPVSVVVSVVSLLVSLVSNLNSNVNSPLADPVLSVLLSVLLVLLVVLQVVLVVQPHHCVPQFDDHPSRLSNLCSPCSSVSNNHVSSNVSNVRSVRSNVRSVVSSVVPRDD/DVVVVCVVCVVVLLVLLVVVLVVVDALVVLLVVLLVLLLVLLQLLQVLDVLSLQSSLVSLVVSVVSLSNSVSVCVNVVVDDPVSVVVSVVSLLVSLVSNLNSNVNSPLADPVLSVLLSVLLVLLVVLQVVLVVQPHHCVPQFDDHPSRLSNLQSPCSSVSNNHVSSNVSNVRSVRSNVRSVVSSVVPRDD